Protein AF-A0A3A8YHG9-F1 (afdb_monomer_lite)

Secondary structure (DSSP, 8-state):
-HHHHHHHHHHHHHHHHHHHHHHHHHHHHHHHHHHHHHHHHHHHHHHHHHHHHHHHHHHHHHHHHHHHHHHHHHHHHHHHHHH-HHHHHHHHHHHHHHHHHHHHHHHHHHTTSS-HHHHHHHHHHHHHHHHHHHHH-TT-BHHHHHHHHHHHHHHHHHHHHHHHHHHHHHHHH--GGGT--TTHHHHHTTT-----HHHHHHHHHHHHHHHHHHHHHHHHTT--TT-BGGGG--TTSPTTEEEETTEEEETT-

Structure (mmCIF, N/CA/C/O backbone):
data_AF-A0A3A8YHG9-F1
#
_entry.id   AF-A0A3A8YHG9-F1
#
loop_
_atom_site.group_PDB
_atom_site.id
_atom_site.type_symbol
_atom_site.label_atom_id
_atom_site.label_alt_id
_atom_site.label_comp_id
_atom_site.label_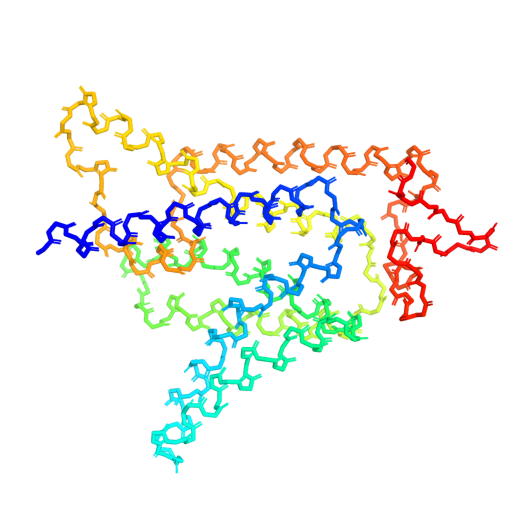asym_id
_atom_site.label_entity_id
_atom_site.label_seq_id
_atom_site.pdbx_PDB_ins_code
_atom_site.Cartn_x
_atom_site.Cartn_y
_atom_site.Cartn_z
_atom_site.occupancy
_atom_site.B_iso_or_equiv
_atom_site.auth_seq_id
_atom_site.auth_comp_id
_atom_site.auth_asym_id
_atom_site.auth_atom_id
_atom_site.pdbx_PDB_model_num
ATOM 1 N N . MET A 1 1 ? 19.401 16.222 -23.111 1.00 52.72 1 MET A N 1
ATOM 2 C CA . MET A 1 1 ? 19.345 15.010 -22.260 1.00 52.72 1 MET A CA 1
ATOM 3 C C . MET A 1 1 ? 19.449 15.346 -20.780 1.00 52.72 1 MET A C 1
ATOM 5 O O . MET A 1 1 ? 18.588 14.891 -20.044 1.00 52.72 1 MET A O 1
ATOM 9 N N . GLU A 1 2 ? 20.410 16.170 -20.348 1.00 62.97 2 GLU A N 1
ATOM 10 C CA . GLU A 1 2 ? 20.547 16.580 -18.933 1.00 62.97 2 GLU A CA 1
ATOM 11 C C . GLU A 1 2 ? 19.278 17.204 -18.339 1.00 62.97 2 GLU A C 1
ATOM 13 O O . GLU A 1 2 ? 18.883 16.853 -17.236 1.00 62.97 2 GLU A O 1
ATOM 18 N N . GLU A 1 3 ? 18.578 18.062 -19.085 1.00 62.47 3 GLU A N 1
ATOM 19 C CA . GLU A 1 3 ? 17.352 18.702 -18.590 1.00 62.47 3 GLU A CA 1
ATOM 20 C C . GLU A 1 3 ? 16.184 17.712 -18.410 1.00 62.47 3 GLU A C 1
ATOM 22 O O . GLU A 1 3 ? 15.383 17.842 -17.488 1.00 62.47 3 GLU A O 1
ATOM 27 N N . ILE A 1 4 ? 16.108 16.681 -19.261 1.00 63.41 4 ILE A N 1
ATOM 28 C CA . ILE A 1 4 ? 15.115 15.601 -19.143 1.00 63.41 4 ILE A CA 1
ATOM 29 C C . ILE A 1 4 ? 15.448 14.731 -17.926 1.00 63.41 4 ILE A C 1
ATOM 31 O O . ILE A 1 4 ? 14.562 14.440 -17.128 1.00 63.41 4 ILE A O 1
ATOM 35 N N . LEU A 1 5 ? 16.725 14.386 -17.739 1.00 57.44 5 LEU A N 1
ATOM 36 C CA . LEU A 1 5 ? 17.221 13.659 -16.566 1.00 57.44 5 LEU A CA 1
ATOM 37 C C . LEU A 1 5 ? 16.965 14.422 -15.260 1.00 57.44 5 LEU A C 1
ATOM 39 O O . LEU A 1 5 ? 16.477 13.835 -14.301 1.00 57.44 5 LEU A O 1
ATOM 43 N N . ALA A 1 6 ? 17.216 15.733 -15.231 1.00 62.00 6 ALA A N 1
ATOM 44 C CA . ALA A 1 6 ? 16.946 16.570 -14.066 1.00 62.00 6 ALA A CA 1
ATOM 45 C C . ALA A 1 6 ? 15.447 16.612 -13.728 1.00 62.00 6 ALA A C 1
ATOM 47 O O . ALA A 1 6 ? 15.069 16.481 -12.565 1.00 62.00 6 ALA A O 1
ATOM 48 N N . ARG A 1 7 ? 14.576 16.736 -14.739 1.00 62.06 7 ARG A N 1
ATOM 49 C CA . ARG A 1 7 ? 13.117 16.705 -14.546 1.00 62.06 7 ARG A CA 1
ATOM 50 C C . ARG A 1 7 ? 12.628 15.342 -14.052 1.00 62.06 7 ARG A C 1
ATOM 52 O O . ARG A 1 7 ? 11.779 15.302 -13.167 1.00 62.06 7 ARG A O 1
ATOM 59 N N . LEU A 1 8 ? 13.178 14.247 -14.577 1.00 60.25 8 LEU A N 1
ATOM 60 C CA . LEU A 1 8 ? 12.877 12.890 -14.111 1.00 60.25 8 LEU A CA 1
ATOM 61 C C . LEU A 1 8 ? 13.329 12.675 -12.661 1.00 60.25 8 LEU A C 1
ATOM 63 O O . LEU A 1 8 ? 12.572 12.124 -11.867 1.00 60.25 8 LEU A O 1
ATOM 67 N N . LEU A 1 9 ? 14.509 13.177 -12.290 1.00 66.19 9 LEU A N 1
ATOM 68 C CA . LEU A 1 9 ? 15.026 13.098 -10.923 1.00 66.19 9 LEU A CA 1
ATOM 69 C C . LEU A 1 9 ? 14.157 13.892 -9.937 1.00 66.19 9 LEU A C 1
ATOM 71 O O . LEU A 1 9 ? 13.802 13.384 -8.877 1.00 66.19 9 LEU A O 1
ATOM 75 N N . VAL A 1 10 ? 13.762 15.118 -10.297 1.00 68.25 10 VAL A N 1
ATOM 76 C CA . VAL A 1 10 ? 12.835 15.923 -9.483 1.00 68.25 10 VAL A CA 1
ATOM 77 C C . VAL A 1 10 ? 11.498 15.202 -9.319 1.00 68.25 10 VAL A C 1
ATOM 79 O O . VAL A 1 10 ? 10.960 15.151 -8.215 1.00 68.25 10 VAL A O 1
ATOM 82 N N . PHE A 1 11 ? 10.974 14.610 -10.392 1.00 68.00 11 PHE A N 1
ATOM 83 C CA . PHE A 1 11 ? 9.726 13.855 -10.346 1.00 68.00 11 PHE A CA 1
ATOM 84 C C . PHE A 1 11 ? 9.819 12.627 -9.429 1.00 68.00 11 PHE A C 1
ATOM 86 O O . PHE A 1 11 ? 8.924 12.420 -8.609 1.00 68.00 11 PHE A O 1
ATOM 93 N N . GLN A 1 12 ? 10.915 11.866 -9.502 1.00 67.31 12 GLN A N 1
ATOM 94 C CA . GLN A 1 12 ? 11.169 10.730 -8.613 1.00 67.31 12 GLN A CA 1
ATOM 95 C C . GLN A 1 12 ? 11.214 11.170 -7.142 1.00 67.31 12 GLN A C 1
ATOM 97 O O . GLN A 1 12 ? 10.464 10.636 -6.330 1.00 67.31 12 GLN A O 1
ATOM 102 N N . ILE A 1 13 ? 11.982 12.217 -6.811 1.00 71.44 13 ILE A N 1
ATOM 103 C CA . ILE A 1 13 ? 12.078 12.749 -5.438 1.00 71.44 13 ILE A CA 1
ATOM 104 C C . ILE A 1 13 ? 10.701 13.159 -4.898 1.00 71.44 13 ILE A C 1
ATOM 106 O O . ILE A 1 13 ? 10.369 12.888 -3.743 1.00 71.44 13 ILE A O 1
ATOM 110 N N . VAL A 1 14 ? 9.878 13.812 -5.724 1.00 71.81 14 VAL A N 1
ATOM 111 C CA . VAL A 1 14 ? 8.520 14.212 -5.331 1.00 71.81 14 VAL A CA 1
ATOM 112 C C . VAL A 1 14 ? 7.643 12.986 -5.066 1.00 71.81 14 VAL A C 1
ATOM 114 O O . VAL A 1 14 ? 6.923 12.961 -4.065 1.00 71.81 14 VAL A O 1
ATOM 117 N N . ILE A 1 15 ? 7.714 11.956 -5.913 1.00 73.06 15 ILE A N 1
ATOM 118 C CA . ILE A 1 15 ? 6.984 10.701 -5.693 1.00 73.06 15 ILE A CA 1
ATOM 119 C C . ILE A 1 15 ? 7.449 10.018 -4.407 1.00 73.06 15 ILE A C 1
ATOM 121 O O . ILE A 1 15 ? 6.602 9.574 -3.627 1.00 73.06 15 ILE A O 1
ATOM 125 N N . ASP A 1 16 ? 8.748 9.964 -4.138 1.00 68.69 16 ASP A N 1
ATOM 126 C CA . ASP A 1 16 ? 9.295 9.341 -2.932 1.00 68.69 16 ASP A CA 1
ATOM 127 C C . ASP A 1 16 ? 8.823 10.067 -1.672 1.00 68.69 16 ASP A C 1
ATOM 129 O O . ASP A 1 16 ? 8.337 9.436 -0.732 1.00 68.69 16 ASP A O 1
ATOM 133 N N . LEU A 1 17 ? 8.843 11.404 -1.679 1.00 73.31 17 LEU A N 1
ATOM 134 C CA . LEU A 1 17 ? 8.318 12.224 -0.585 1.00 73.31 17 LEU A CA 1
ATOM 135 C C . LEU A 1 17 ? 6.828 11.971 -0.335 1.00 73.31 17 LEU A C 1
ATOM 137 O O . LEU A 1 17 ? 6.413 11.816 0.818 1.00 73.31 17 LEU A O 1
ATOM 141 N N . ILE A 1 18 ? 6.017 11.882 -1.394 1.00 75.75 18 ILE A N 1
ATOM 142 C CA . ILE A 1 18 ? 4.592 11.534 -1.282 1.00 75.75 18 ILE A CA 1
ATOM 143 C C . ILE A 1 18 ? 4.442 10.134 -0.677 1.00 75.75 18 ILE A C 1
ATOM 145 O O . ILE A 1 18 ? 3.629 9.933 0.224 1.00 75.75 18 ILE A O 1
ATOM 149 N N . SER A 1 19 ? 5.255 9.177 -1.118 1.00 71.75 19 SER A N 1
ATOM 150 C CA . SER A 1 19 ? 5.233 7.782 -0.660 1.00 71.75 19 SER A CA 1
ATOM 151 C C . SER A 1 19 ? 5.557 7.655 0.818 1.00 71.75 19 SER A C 1
ATOM 153 O O . SER A 1 19 ? 4.821 7.007 1.557 1.00 71.75 19 SER A O 1
ATOM 155 N N . VAL A 1 20 ? 6.622 8.319 1.264 1.00 73.38 20 VAL A N 1
ATOM 156 C CA . VAL A 1 20 ? 7.027 8.340 2.669 1.00 73.38 20 VAL A CA 1
ATOM 157 C C . VAL A 1 20 ? 5.967 9.037 3.519 1.00 73.38 20 VAL A C 1
ATOM 159 O O . VAL A 1 20 ? 5.634 8.553 4.598 1.00 73.38 20 VAL A O 1
ATOM 162 N N . THR A 1 21 ? 5.376 10.128 3.026 1.00 76.88 21 THR A N 1
ATOM 163 C CA . THR A 1 21 ? 4.338 10.880 3.750 1.00 76.88 21 THR A CA 1
ATOM 164 C C . THR A 1 21 ? 3.054 10.063 3.916 1.00 76.88 21 THR A C 1
ATOM 166 O O . THR A 1 21 ? 2.517 9.962 5.022 1.00 76.88 21 THR A O 1
ATOM 169 N N . VAL A 1 22 ? 2.570 9.433 2.841 1.00 77.06 22 VAL A N 1
ATOM 170 C CA . VAL A 1 22 ? 1.396 8.546 2.883 1.00 77.06 22 VAL A CA 1
ATOM 171 C C . VAL A 1 22 ? 1.696 7.318 3.742 1.00 77.06 22 VAL A C 1
ATOM 173 O O . VAL A 1 22 ? 0.887 6.952 4.598 1.00 77.06 22 VAL A O 1
ATOM 176 N N . GLY A 1 23 ? 2.886 6.736 3.595 1.00 76.06 23 GLY A N 1
ATOM 177 C CA . GLY A 1 23 ? 3.324 5.597 4.386 1.00 76.06 23 GLY A CA 1
ATOM 178 C C . GLY A 1 23 ? 3.390 5.907 5.881 1.00 76.06 23 GLY A C 1
ATOM 179 O O . GLY A 1 23 ? 2.879 5.142 6.696 1.00 76.06 23 GLY A O 1
ATOM 180 N N . ALA A 1 24 ? 3.914 7.075 6.257 1.00 75.69 24 ALA A N 1
ATOM 181 C CA . ALA A 1 24 ? 3.972 7.527 7.644 1.00 75.69 24 ALA A CA 1
ATOM 182 C C . ALA A 1 24 ? 2.568 7.784 8.205 1.00 75.69 24 ALA A C 1
ATOM 184 O O . ALA A 1 24 ? 2.262 7.387 9.333 1.00 75.69 24 ALA A O 1
ATOM 185 N N . GLY A 1 25 ? 1.684 8.381 7.403 1.00 74.19 25 GLY A N 1
ATOM 186 C CA . GLY A 1 25 ? 0.278 8.541 7.756 1.00 74.19 25 GLY A CA 1
ATOM 187 C C . GLY A 1 25 ? -0.397 7.200 8.057 1.00 74.19 25 GLY A C 1
ATOM 188 O O . GLY A 1 25 ? -1.112 7.082 9.053 1.00 74.19 25 GLY A O 1
ATOM 189 N N . LEU A 1 26 ? -0.136 6.174 7.245 1.00 77.81 26 LEU A N 1
ATOM 190 C CA . LEU A 1 26 ? -0.699 4.833 7.414 1.00 77.81 26 LEU A CA 1
ATOM 191 C C . LEU A 1 26 ? -0.073 4.075 8.600 1.00 77.81 26 LEU A C 1
ATOM 193 O O . LEU A 1 26 ? -0.795 3.416 9.349 1.00 77.81 26 LEU A O 1
ATOM 197 N N . CYS A 1 27 ? 1.231 4.235 8.840 1.00 76.56 27 CYS A N 1
ATOM 198 C CA . CYS A 1 27 ? 1.951 3.630 9.966 1.00 76.56 27 CYS A CA 1
ATOM 199 C C . CYS A 1 27 ? 1.605 4.238 11.323 1.00 76.56 27 CYS A C 1
ATOM 201 O O . CYS A 1 27 ? 1.567 3.523 12.322 1.00 76.56 27 CYS A O 1
ATOM 203 N N . PHE A 1 28 ? 1.312 5.539 11.400 1.00 74.75 28 PHE A N 1
ATOM 204 C CA . PHE A 1 28 ? 1.180 6.234 12.689 1.00 74.75 28 PHE A CA 1
ATOM 205 C C . PHE A 1 28 ? -0.173 6.909 12.927 1.00 74.75 28 PHE A C 1
ATOM 207 O O . PHE A 1 28 ? -0.476 7.264 14.065 1.00 74.75 28 PHE A O 1
ATOM 214 N N . GLY A 1 29 ? -0.996 7.074 11.893 1.00 65.94 29 GLY A N 1
ATOM 215 C CA . GLY A 1 29 ? -2.258 7.807 11.958 1.00 65.94 29 GLY A CA 1
ATOM 216 C C . GLY A 1 29 ? -3.405 7.135 11.211 1.00 65.94 29 GLY A C 1
ATOM 217 O O . GLY A 1 29 ? -4.328 7.841 10.802 1.00 65.94 29 GLY A O 1
ATOM 218 N N . ALA A 1 30 ? -3.375 5.804 11.045 1.00 68.88 30 ALA A N 1
ATOM 219 C CA . ALA A 1 30 ? -4.324 5.076 10.200 1.00 68.88 30 ALA A CA 1
ATOM 220 C C . ALA A 1 30 ? -5.781 5.434 10.496 1.00 68.88 30 ALA A C 1
ATOM 222 O O . ALA A 1 30 ? -6.536 5.701 9.575 1.00 68.88 30 ALA A O 1
ATOM 223 N N . LEU A 1 31 ? -6.187 5.494 11.767 1.00 66.88 31 LEU A N 1
ATOM 224 C CA . LEU A 1 31 ? -7.574 5.803 12.132 1.00 66.88 31 LEU A CA 1
ATOM 225 C C . LEU A 1 31 ? -7.939 7.278 11.941 1.00 66.88 31 LEU A C 1
ATOM 227 O O . LEU A 1 31 ? -9.064 7.566 11.530 1.00 66.88 31 LEU A O 1
ATOM 231 N N . LYS A 1 32 ? -6.992 8.190 12.186 1.00 64.50 32 LYS A N 1
ATOM 232 C CA . LYS A 1 32 ? -7.177 9.643 12.049 1.00 64.50 32 LYS A CA 1
ATOM 233 C C . LYS A 1 32 ? -7.347 10.046 10.587 1.00 64.50 32 LYS A C 1
ATOM 235 O O . LYS A 1 32 ? -8.259 10.790 10.244 1.00 64.50 32 LYS A O 1
ATOM 240 N N . TRP A 1 33 ? -6.508 9.491 9.719 1.00 61.94 33 TRP A N 1
ATOM 241 C CA . TRP A 1 33 ? -6.411 9.880 8.315 1.00 61.94 33 TRP A CA 1
ATOM 242 C C . TRP A 1 33 ? -6.943 8.810 7.353 1.00 61.94 33 TRP A C 1
ATOM 244 O O . TRP A 1 33 ? -6.716 8.924 6.152 1.00 61.94 33 TRP A O 1
ATOM 254 N N . ARG A 1 34 ? -7.675 7.794 7.847 1.00 68.75 34 ARG A N 1
ATOM 255 C CA . ARG A 1 34 ? -8.134 6.624 7.063 1.00 68.75 34 ARG A CA 1
ATOM 256 C C . ARG A 1 34 ? -8.720 6.987 5.706 1.00 68.75 34 ARG A C 1
ATOM 258 O O . ARG A 1 34 ? -8.308 6.416 4.708 1.00 68.75 34 ARG A O 1
ATOM 265 N N . ARG A 1 35 ? -9.645 7.953 5.659 1.00 65.62 35 ARG A N 1
ATOM 266 C CA . ARG A 1 35 ? -10.314 8.355 4.413 1.00 65.62 35 ARG A CA 1
ATOM 267 C C . ARG A 1 35 ? -9.328 8.987 3.445 1.00 65.62 35 ARG A C 1
ATOM 269 O O . ARG A 1 35 ? -9.247 8.545 2.310 1.00 65.62 35 ARG A O 1
ATOM 276 N N . GLY A 1 36 ? -8.553 9.970 3.903 1.00 63.59 36 GLY A N 1
ATOM 277 C CA . GLY A 1 36 ? -7.564 10.653 3.068 1.00 63.59 36 GLY A CA 1
ATOM 278 C C . GLY A 1 36 ? -6.478 9.705 2.561 1.00 63.59 36 GLY A C 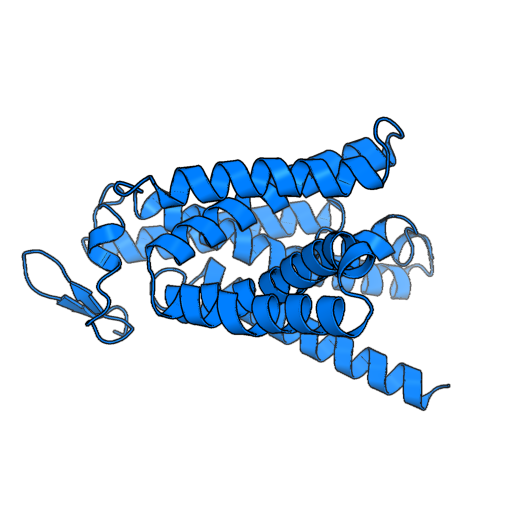1
ATOM 279 O O . GLY A 1 36 ? -6.212 9.668 1.370 1.00 63.59 36 GLY A O 1
ATOM 280 N N . LEU A 1 37 ? -5.912 8.873 3.436 1.00 67.81 37 LEU A N 1
ATOM 281 C CA . LEU A 1 37 ? -4.824 7.961 3.081 1.00 67.81 37 LEU A CA 1
ATOM 282 C C . LEU A 1 37 ? -5.272 6.821 2.168 1.00 67.81 37 LEU A C 1
ATOM 284 O O . LEU A 1 37 ? -4.554 6.506 1.219 1.00 67.81 37 LEU A O 1
ATOM 288 N N . LEU A 1 38 ? -6.445 6.226 2.422 1.00 68.12 38 LEU A N 1
ATOM 289 C CA . LEU A 1 38 ? -7.014 5.201 1.542 1.00 68.12 38 LEU A CA 1
ATOM 290 C C . LEU A 1 38 ? -7.413 5.790 0.190 1.00 68.12 38 LEU A C 1
ATOM 292 O O . LEU A 1 38 ? -7.174 5.155 -0.826 1.00 68.12 38 LEU A O 1
ATOM 296 N N . THR A 1 39 ? -7.917 7.026 0.159 1.00 69.44 39 THR A N 1
ATOM 297 C CA . THR A 1 39 ? -8.203 7.738 -1.097 1.00 69.44 39 THR A CA 1
ATOM 298 C C . THR A 1 39 ? -6.916 7.983 -1.889 1.00 69.44 39 THR A C 1
ATOM 300 O O . THR A 1 39 ? -6.851 7.654 -3.069 1.00 69.44 39 THR A O 1
ATOM 303 N N . THR A 1 40 ? -5.853 8.483 -1.248 1.00 68.31 40 THR A N 1
ATOM 304 C CA . THR A 1 40 ? -4.567 8.736 -1.918 1.00 68.31 40 THR A CA 1
ATOM 305 C C . THR A 1 40 ? -3.916 7.450 -2.425 1.00 68.31 40 THR A C 1
ATOM 307 O O . THR A 1 40 ? -3.355 7.431 -3.518 1.00 68.31 40 THR A O 1
ATOM 310 N N . THR A 1 41 ? -4.019 6.348 -1.677 1.00 68.81 41 THR A N 1
ATOM 311 C CA . THR A 1 41 ? -3.548 5.038 -2.159 1.00 68.81 41 THR A CA 1
ATOM 312 C C . THR A 1 41 ? -4.439 4.460 -3.255 1.00 68.81 41 THR A C 1
ATOM 314 O O . THR A 1 41 ? -3.922 3.848 -4.188 1.00 68.81 41 THR A O 1
ATOM 317 N N . ALA A 1 42 ? -5.748 4.705 -3.206 1.00 71.31 42 ALA A N 1
ATOM 318 C CA . ALA A 1 42 ? -6.689 4.296 -4.241 1.00 71.31 42 ALA A CA 1
ATOM 319 C C . ALA A 1 42 ? -6.479 5.028 -5.573 1.00 71.31 42 ALA A C 1
ATOM 321 O O . ALA A 1 42 ? -6.841 4.470 -6.596 1.00 71.31 42 ALA A O 1
ATOM 322 N N . ILE A 1 43 ? -5.863 6.216 -5.608 1.00 73.12 43 ILE A N 1
ATOM 323 C CA . ILE A 1 43 ? -5.518 6.898 -6.873 1.00 73.12 43 ILE A CA 1
ATOM 324 C C . ILE A 1 43 ? -4.553 6.041 -7.703 1.00 73.12 43 ILE A C 1
ATOM 326 O O . ILE A 1 43 ? -4.828 5.751 -8.866 1.00 73.12 43 ILE A O 1
ATOM 330 N N . ALA A 1 44 ? -3.445 5.596 -7.099 1.00 68.25 44 ALA A N 1
ATOM 331 C CA . ALA A 1 44 ? -2.432 4.798 -7.795 1.00 68.25 44 ALA A CA 1
ATOM 332 C C . ALA A 1 44 ? -3.005 3.457 -8.286 1.00 68.25 44 ALA A C 1
ATOM 334 O O . ALA A 1 44 ? -2.761 3.040 -9.416 1.00 68.25 44 ALA A O 1
ATOM 335 N N . TRP A 1 45 ? -3.826 2.811 -7.457 1.00 71.06 45 TRP A N 1
ATOM 336 C CA . TRP A 1 45 ? -4.443 1.531 -7.803 1.00 71.06 45 TRP A CA 1
ATOM 337 C C . TRP A 1 45 ? -5.656 1.659 -8.719 1.00 71.06 45 TRP A C 1
ATOM 339 O O . TRP A 1 45 ? -5.893 0.772 -9.528 1.00 71.06 45 TRP A O 1
ATOM 349 N N . GLY A 1 46 ? -6.391 2.764 -8.649 1.00 74.06 46 GLY A N 1
ATOM 350 C CA . GLY A 1 46 ? -7.465 3.098 -9.576 1.00 74.06 46 GLY A CA 1
ATOM 351 C C . GLY A 1 46 ? -6.929 3.332 -10.981 1.00 74.06 46 GLY A C 1
ATOM 352 O O . GLY A 1 46 ? -7.483 2.795 -11.935 1.00 74.06 46 GLY A O 1
ATOM 353 N N . LEU A 1 47 ? -5.803 4.041 -11.108 1.00 73.69 47 LEU A N 1
ATOM 354 C CA . LEU A 1 47 ? -5.097 4.185 -12.382 1.00 73.69 47 LEU A CA 1
ATOM 355 C C . LEU A 1 47 ? -4.647 2.824 -12.923 1.00 73.69 47 LEU A C 1
ATOM 357 O O . LEU A 1 47 ? -4.852 2.533 -14.097 1.00 73.69 47 LEU A O 1
ATOM 361 N N . PHE A 1 48 ? -4.092 1.969 -12.063 1.00 70.50 48 PHE A N 1
ATOM 362 C CA . PHE A 1 48 ? -3.625 0.645 -12.464 1.00 70.50 48 PHE A CA 1
ATOM 363 C C . PHE A 1 48 ? -4.757 -0.300 -12.890 1.00 70.50 48 PHE A C 1
ATOM 365 O O . PHE A 1 48 ? -4.693 -0.903 -13.957 1.00 70.50 48 PHE A O 1
ATOM 372 N N . LEU A 1 49 ? -5.828 -0.396 -12.100 1.00 73.44 49 LEU A N 1
ATOM 373 C CA . LEU A 1 49 ? -7.012 -1.183 -12.453 1.00 73.44 49 LEU A CA 1
ATOM 374 C C . LEU A 1 49 ? -7.680 -0.641 -13.721 1.00 73.44 49 LEU A C 1
ATOM 376 O O . LEU A 1 49 ? -8.120 -1.421 -14.561 1.00 73.44 49 LEU A O 1
ATOM 380 N N . GLY A 1 50 ? -7.709 0.684 -13.883 1.00 78.25 50 GLY A N 1
ATOM 381 C CA . GLY A 1 50 ? -8.167 1.338 -15.103 1.00 78.25 50 GLY A CA 1
ATOM 382 C C . GLY A 1 50 ? -7.312 0.974 -16.319 1.00 78.25 50 GLY A C 1
ATOM 383 O O . GLY A 1 50 ? -7.866 0.726 -17.384 1.00 78.25 50 GLY A O 1
ATOM 384 N N . PHE A 1 51 ? -5.989 0.868 -16.156 1.00 72.94 51 PHE A N 1
ATOM 385 C CA . PHE A 1 51 ? -5.066 0.425 -17.204 1.00 72.94 51 PHE A CA 1
ATOM 386 C C . PHE A 1 51 ? -5.265 -1.050 -17.575 1.00 72.94 51 PHE A C 1
ATOM 388 O O . PHE A 1 51 ? -5.345 -1.376 -18.754 1.00 72.94 51 PHE A O 1
ATOM 395 N N . ILE A 1 52 ? -5.432 -1.938 -16.593 1.00 73.38 52 ILE A N 1
ATOM 396 C CA . ILE A 1 52 ? -5.737 -3.354 -16.852 1.00 73.38 52 ILE A CA 1
ATOM 397 C C . ILE A 1 52 ? -7.074 -3.487 -17.584 1.00 73.38 52 ILE A C 1
ATOM 399 O O . ILE A 1 52 ? -7.163 -4.172 -18.598 1.00 73.38 52 ILE A O 1
ATOM 403 N N . ALA A 1 53 ? -8.113 -2.798 -17.108 1.00 75.31 53 ALA A N 1
ATOM 404 C CA . ALA A 1 53 ? -9.407 -2.780 -17.781 1.00 75.31 53 ALA A CA 1
ATOM 405 C C . ALA A 1 53 ? -9.278 -2.244 -19.215 1.00 75.31 53 ALA A C 1
ATOM 407 O O . ALA A 1 53 ? -9.865 -2.809 -20.132 1.00 75.31 53 ALA A O 1
ATOM 408 N N . ALA A 1 54 ? -8.465 -1.207 -19.422 1.00 78.25 54 ALA A N 1
ATOM 409 C CA . ALA A 1 54 ? -8.177 -0.654 -20.737 1.00 78.25 54 ALA A CA 1
ATOM 410 C C . ALA A 1 54 ? -7.453 -1.640 -21.666 1.00 78.25 54 ALA A C 1
ATOM 412 O O . ALA A 1 54 ? -7.720 -1.613 -22.861 1.00 78.25 54 ALA A O 1
ATOM 413 N N . MET A 1 55 ? -6.601 -2.534 -21.152 1.00 70.88 55 MET A N 1
ATOM 414 C CA . MET A 1 55 ? -5.977 -3.586 -21.965 1.00 70.88 55 MET A CA 1
ATOM 415 C C . MET A 1 55 ? -7.010 -4.582 -22.507 1.00 70.88 55 MET A C 1
ATOM 417 O O . MET A 1 55 ? -6.953 -4.932 -23.679 1.00 70.88 55 MET A O 1
ATOM 421 N N . PHE A 1 56 ? -7.984 -4.994 -21.692 1.00 71.56 56 PHE A N 1
ATOM 422 C CA . PHE A 1 56 ? -9.029 -5.932 -22.125 1.00 71.56 56 PHE A CA 1
ATOM 423 C C . PHE A 1 56 ? -10.115 -5.271 -22.981 1.00 71.56 56 PHE A C 1
ATOM 425 O O . PHE A 1 56 ? -10.647 -5.867 -23.912 1.00 71.56 56 PHE A O 1
ATOM 432 N N . VAL A 1 57 ? -10.480 -4.033 -22.649 1.00 69.06 57 VAL A N 1
ATOM 433 C CA . VAL A 1 57 ? -11.576 -3.307 -23.301 1.00 69.06 57 VAL A CA 1
ATOM 434 C C . VAL A 1 57 ? -11.091 -2.538 -24.530 1.00 69.06 57 VAL A C 1
ATOM 436 O O . VAL A 1 57 ? -11.872 -2.314 -25.452 1.00 69.06 57 VAL A O 1
ATOM 439 N N . GLY A 1 58 ? -9.811 -2.166 -24.588 1.00 60.16 58 GLY A N 1
ATOM 440 C CA . GLY A 1 58 ? -9.197 -1.468 -25.719 1.00 60.16 58 GLY A CA 1
ATOM 441 C C . GLY A 1 58 ? -9.242 -2.275 -27.014 1.00 60.16 58 GLY A C 1
ATOM 442 O O . GLY A 1 58 ? -9.4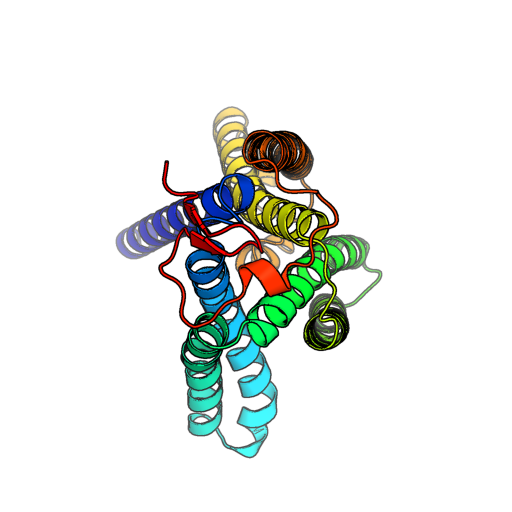31 -1.693 -28.079 1.00 60.16 58 GLY A O 1
ATOM 443 N N . GLU A 1 59 ? -9.193 -3.607 -26.922 1.00 64.19 59 GLU A N 1
ATOM 444 C CA . GLU A 1 59 ? -9.398 -4.495 -28.074 1.00 64.19 59 GLU A CA 1
ATOM 445 C C . GLU A 1 59 ? -10.830 -4.419 -28.637 1.00 64.19 59 GLU A C 1
ATOM 447 O O . GLU A 1 59 ? -11.029 -4.633 -29.830 1.00 64.19 59 GLU A O 1
ATOM 452 N N . MET A 1 60 ? -11.828 -4.073 -27.812 1.00 65.50 60 MET A N 1
ATOM 453 C CA . MET A 1 60 ? -13.243 -4.023 -28.216 1.00 65.50 60 MET A CA 1
ATOM 454 C C . MET A 1 60 ? -13.784 -2.609 -28.476 1.00 65.50 60 MET A C 1
ATOM 456 O O . MET A 1 60 ? -14.657 -2.439 -29.324 1.00 65.50 60 MET A O 1
ATOM 460 N N . LEU A 1 61 ? -13.301 -1.592 -27.755 1.00 68.81 61 LEU A N 1
ATOM 461 C CA . LEU A 1 61 ? -13.780 -0.201 -27.823 1.00 68.81 61 LEU A CA 1
ATOM 462 C C . LEU A 1 61 ? -12.764 0.773 -28.451 1.00 68.81 61 LEU A C 1
ATOM 464 O O . LEU A 1 61 ? -13.063 1.962 -28.586 1.00 68.81 61 LEU A O 1
ATOM 468 N N . GLY A 1 62 ? -11.575 0.297 -28.830 1.00 76.56 62 GLY A N 1
ATOM 469 C CA . GLY A 1 62 ? -10.499 1.115 -29.393 1.00 76.56 62 GLY A CA 1
ATOM 470 C C . GLY A 1 62 ? -9.828 2.053 -28.378 1.00 76.56 62 GLY A C 1
ATOM 471 O O . GLY A 1 62 ? -10.125 2.039 -27.180 1.00 76.56 62 GLY A O 1
ATOM 472 N N . GLU A 1 63 ? -8.921 2.907 -28.867 1.00 77.94 63 GLU A N 1
ATOM 473 C CA . GLU A 1 63 ? -8.102 3.815 -28.040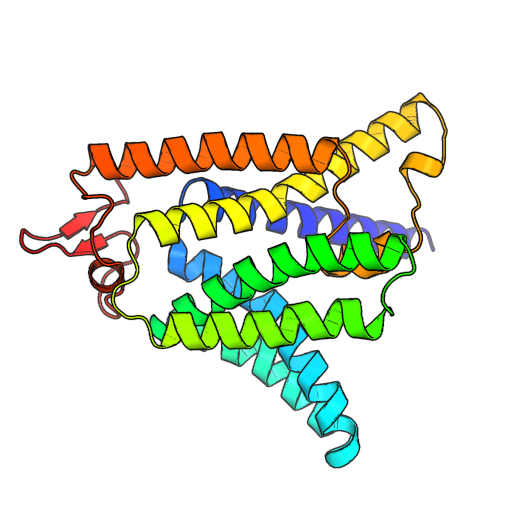 1.00 77.94 63 GLU A CA 1
ATOM 474 C C . GLU A 1 63 ? -8.939 4.741 -27.142 1.00 77.94 63 GLU A C 1
ATOM 476 O O . GLU A 1 63 ? -8.596 4.973 -25.982 1.00 77.94 63 GLU A O 1
ATOM 481 N N . ALA A 1 64 ? -10.075 5.235 -27.642 1.00 80.50 64 ALA A N 1
ATOM 482 C CA . ALA A 1 64 ? -10.964 6.096 -26.866 1.00 80.50 64 ALA A CA 1
ATOM 483 C C . ALA A 1 64 ? -11.582 5.358 -25.663 1.00 80.50 64 ALA A C 1
ATOM 485 O O . ALA A 1 64 ? -11.658 5.920 -24.570 1.00 80.50 64 ALA A O 1
ATOM 486 N N . GLY A 1 65 ? -11.979 4.091 -25.834 1.00 79.00 65 GLY A N 1
ATOM 487 C CA . GLY A 1 65 ? -12.499 3.262 -24.744 1.00 79.00 65 GLY A CA 1
ATOM 488 C C . GLY A 1 65 ? -11.441 2.957 -23.684 1.00 79.00 65 GLY A C 1
ATOM 489 O O . GLY A 1 65 ? -11.719 3.054 -22.488 1.00 79.00 65 GLY A O 1
ATOM 490 N N . ALA A 1 66 ? -10.207 2.685 -24.115 1.00 77.94 66 ALA A N 1
ATOM 491 C CA . ALA A 1 66 ? -9.068 2.481 -23.223 1.00 77.94 66 ALA A CA 1
ATOM 492 C C . ALA A 1 66 ? -8.799 3.715 -22.335 1.00 77.94 66 ALA A C 1
ATOM 494 O O . ALA A 1 66 ? -8.668 3.589 -21.116 1.00 77.94 66 ALA A O 1
ATOM 495 N N . ILE A 1 67 ? -8.800 4.921 -22.916 1.00 81.31 67 ILE A N 1
ATOM 496 C CA . ILE A 1 67 ? -8.612 6.176 -22.167 1.00 81.31 67 ILE A CA 1
ATOM 497 C C . ILE A 1 67 ? -9.731 6.376 -21.136 1.00 81.31 67 ILE A C 1
ATOM 499 O O . ILE A 1 67 ? -9.463 6.741 -19.989 1.00 81.31 67 ILE A O 1
ATOM 503 N N . VAL A 1 68 ? -10.984 6.101 -21.510 1.00 83.69 68 VAL A N 1
ATOM 504 C CA . VAL A 1 68 ? -12.127 6.220 -20.593 1.00 83.69 68 VAL A CA 1
ATOM 505 C C . VAL A 1 68 ? -11.995 5.255 -19.412 1.00 83.69 68 VAL A C 1
ATOM 507 O O . VAL A 1 68 ? -12.214 5.674 -18.277 1.00 83.69 68 VAL A O 1
ATOM 510 N N . CYS A 1 69 ? -11.578 4.005 -19.629 1.00 81.00 69 CYS A N 1
ATOM 511 C CA . CYS A 1 69 ? -11.348 3.041 -18.546 1.00 81.00 69 CYS A CA 1
ATOM 512 C C . CYS A 1 69 ? -10.296 3.528 -17.537 1.00 81.00 69 CYS A C 1
ATOM 514 O O . CYS A 1 69 ? -10.525 3.452 -16.326 1.00 81.00 69 CYS A O 1
ATOM 516 N N . VAL A 1 70 ? -9.183 4.090 -18.019 1.00 81.44 70 VAL A N 1
ATOM 517 C CA . VAL A 1 70 ? -8.140 4.667 -17.155 1.00 81.44 70 VAL A CA 1
ATOM 518 C C . VAL A 1 70 ? -8.683 5.847 -16.349 1.00 81.44 70 VAL A C 1
ATOM 520 O O . VAL A 1 70 ? -8.471 5.911 -15.138 1.00 81.44 70 VAL A O 1
ATOM 523 N N . LEU A 1 71 ? -9.427 6.758 -16.984 1.00 83.06 71 LEU A N 1
ATOM 524 C CA . LEU A 1 71 ? -10.010 7.926 -16.313 1.00 83.06 71 LEU A CA 1
ATOM 525 C C . LEU A 1 71 ? -11.064 7.538 -15.269 1.00 83.06 71 LEU A C 1
ATOM 527 O O . LEU A 1 71 ? -11.086 8.102 -14.175 1.00 83.06 71 LEU A O 1
ATOM 531 N N . VAL A 1 72 ? -11.913 6.555 -15.576 1.00 84.06 72 VAL A N 1
ATOM 532 C CA . VAL A 1 72 ? -12.917 6.033 -14.640 1.00 84.06 72 VAL A CA 1
ATOM 533 C C . VAL A 1 72 ? -12.244 5.385 -13.434 1.00 84.06 72 VAL A C 1
ATOM 535 O O . VAL A 1 72 ? -12.666 5.634 -12.308 1.00 84.06 72 VAL A O 1
ATOM 538 N N . GLY A 1 73 ? -11.178 4.608 -13.635 1.00 80.38 73 GLY A N 1
ATOM 539 C CA . GLY A 1 73 ? -10.403 4.044 -12.531 1.00 80.38 73 GLY A CA 1
ATOM 540 C C . GLY A 1 73 ? -9.734 5.124 -11.676 1.00 80.38 73 GLY A C 1
ATOM 541 O O . GLY A 1 73 ? -9.866 5.117 -10.451 1.00 80.38 73 GLY A O 1
ATOM 542 N N . LEU A 1 74 ? -9.081 6.094 -12.322 1.00 80.19 74 LEU A N 1
ATOM 543 C CA . LEU A 1 74 ? -8.360 7.189 -11.672 1.00 80.19 74 LEU A CA 1
ATOM 544 C C . LEU A 1 74 ? -9.271 8.103 -10.841 1.00 80.19 74 LEU A C 1
ATOM 546 O O . LEU A 1 74 ? -8.863 8.554 -9.777 1.00 80.19 74 LEU A O 1
ATOM 550 N N . ILE A 1 75 ? -10.480 8.400 -11.321 1.00 82.31 75 ILE A N 1
ATOM 551 C CA . ILE A 1 75 ? -11.396 9.360 -10.681 1.00 82.31 75 ILE A CA 1
ATOM 552 C C . ILE A 1 75 ? -12.441 8.641 -9.823 1.00 82.31 75 ILE A C 1
ATOM 554 O O . ILE A 1 75 ? -12.729 9.054 -8.699 1.00 82.31 75 ILE A O 1
ATOM 558 N N . GLY A 1 76 ? -13.008 7.552 -10.336 1.00 79.56 76 GLY A N 1
ATOM 559 C CA . GLY A 1 76 ? -14.107 6.834 -9.703 1.00 79.56 76 GLY A CA 1
ATOM 560 C C . GLY A 1 76 ? -13.689 6.134 -8.416 1.00 79.56 76 GLY A C 1
ATOM 561 O O . GLY A 1 76 ? -14.370 6.280 -7.402 1.00 79.56 76 GLY A O 1
ATOM 562 N N . LEU A 1 77 ? -12.557 5.418 -8.418 1.00 77.12 77 LEU A N 1
ATOM 563 C CA . LEU A 1 77 ? -12.119 4.655 -7.245 1.00 77.12 77 LEU A CA 1
ATOM 564 C C . LEU A 1 77 ? -11.841 5.563 -6.026 1.00 77.12 77 LEU A C 1
ATOM 566 O O . LEU A 1 77 ? -12.377 5.267 -4.954 1.00 77.12 77 LEU A O 1
ATOM 570 N N . PRO A 1 78 ? -11.118 6.698 -6.158 1.00 77.75 78 PRO A N 1
ATOM 571 C CA . PRO A 1 78 ? -10.905 7.629 -5.046 1.00 77.75 78 PRO A CA 1
ATOM 572 C C . PRO A 1 78 ? -12.200 8.243 -4.497 1.00 77.75 78 PRO A C 1
ATOM 574 O O . PRO A 1 78 ? -12.399 8.314 -3.280 1.00 77.75 78 PRO A O 1
ATOM 577 N N . ILE A 1 79 ? -13.121 8.649 -5.375 1.00 79.06 79 ILE A N 1
ATOM 578 C CA . ILE A 1 79 ? -14.421 9.196 -4.956 1.00 79.06 79 ILE A CA 1
ATOM 579 C C . ILE A 1 79 ? -15.207 8.139 -4.173 1.00 79.06 79 ILE A C 1
ATOM 581 O O . ILE A 1 79 ? -15.737 8.415 -3.094 1.00 79.06 79 ILE A O 1
ATOM 585 N N . LEU A 1 80 ? -15.234 6.903 -4.673 1.00 76.06 80 LEU A N 1
ATOM 586 C CA . LEU A 1 80 ? -15.933 5.798 -4.029 1.00 76.06 80 LEU A CA 1
ATOM 587 C C . LEU A 1 80 ? -15.324 5.433 -2.671 1.00 76.06 80 LEU A C 1
ATOM 589 O O . LEU A 1 80 ? -16.082 5.174 -1.736 1.00 76.06 80 LEU A O 1
ATOM 593 N N . THR A 1 81 ? -13.996 5.480 -2.515 1.00 73.81 81 THR A N 1
ATOM 594 C CA . THR A 1 81 ? -13.348 5.306 -1.200 1.00 73.81 81 THR A CA 1
ATOM 595 C C . THR A 1 81 ? -13.718 6.408 -0.212 1.00 73.81 81 THR A C 1
ATOM 597 O O . THR A 1 81 ? -13.893 6.159 0.982 1.00 73.81 81 THR A O 1
ATOM 600 N N . TYR A 1 82 ? -13.911 7.637 -0.689 1.00 70.69 82 TYR A N 1
ATOM 601 C CA . TYR A 1 82 ? -14.296 8.736 0.189 1.00 70.69 82 TYR A CA 1
ATOM 602 C C . TYR A 1 82 ? -15.737 8.594 0.703 1.00 70.69 82 TYR A C 1
ATOM 604 O O . TYR A 1 82 ? -16.012 8.870 1.873 1.00 70.69 82 TYR A O 1
ATOM 612 N N . ILE A 1 83 ? -16.647 8.136 -0.162 1.00 71.88 83 ILE A N 1
ATOM 613 C CA . ILE A 1 83 ? -18.090 8.073 0.114 1.00 71.88 83 ILE A CA 1
ATOM 614 C C . ILE A 1 83 ? -18.483 6.772 0.819 1.00 71.88 83 ILE A C 1
ATOM 616 O O . ILE A 1 83 ? -19.289 6.791 1.750 1.00 71.88 83 ILE A O 1
ATOM 620 N N . SER A 1 84 ? -17.937 5.636 0.381 1.00 73.69 84 SER A N 1
ATOM 621 C CA . SER A 1 84 ? -18.396 4.309 0.787 1.00 73.69 84 SER A CA 1
ATOM 622 C C . SER A 1 84 ? -17.369 3.600 1.674 1.00 73.69 84 SER A C 1
ATOM 624 O O . SER A 1 84 ? -16.307 3.182 1.200 1.00 73.69 84 SER A O 1
ATOM 626 N N . PRO A 1 85 ? -17.681 3.371 2.962 1.00 71.56 85 PRO A N 1
ATOM 627 C CA . PRO A 1 85 ? -16.819 2.593 3.850 1.00 71.56 85 PRO A CA 1
ATOM 628 C C . PRO A 1 85 ? -16.583 1.158 3.369 1.00 71.56 85 PRO A C 1
ATOM 630 O O . PRO A 1 85 ? -15.517 0.584 3.572 1.00 71.56 85 PRO A O 1
ATOM 633 N N . THR A 1 86 ? -17.558 0.604 2.659 1.00 73.56 86 THR A N 1
ATOM 634 C CA . THR A 1 86 ? -17.487 -0.712 2.031 1.00 73.56 86 THR A CA 1
ATOM 635 C C . THR A 1 86 ? -16.358 -0.782 0.993 1.00 73.56 86 THR A C 1
ATOM 637 O O . THR A 1 86 ? -15.598 -1.749 0.967 1.00 73.56 86 THR A O 1
ATOM 640 N N . VAL A 1 87 ? -16.168 0.284 0.208 1.00 75.88 87 VAL A N 1
ATOM 641 C CA . VAL A 1 87 ? -15.075 0.388 -0.776 1.00 75.88 87 VAL A CA 1
ATOM 642 C C . VAL A 1 87 ? -13.723 0.572 -0.081 1.00 75.88 87 VAL A C 1
ATOM 644 O O . VAL A 1 87 ? -12.721 0.035 -0.541 1.00 75.88 87 VAL A O 1
ATOM 647 N N . ASN A 1 88 ? -13.679 1.227 1.082 1.00 74.94 88 ASN A N 1
ATOM 648 C CA . ASN A 1 88 ? -12.451 1.311 1.884 1.00 74.94 88 ASN A CA 1
ATOM 649 C C . ASN A 1 88 ? -11.960 -0.060 2.358 1.00 74.94 88 ASN A C 1
ATOM 651 O O . ASN A 1 88 ? -10.758 -0.325 2.329 1.00 74.94 88 ASN A O 1
ATOM 655 N N . ARG A 1 89 ? -12.878 -0.944 2.768 1.00 75.94 89 ARG A N 1
ATOM 656 C CA . ARG A 1 89 ? -12.535 -2.324 3.149 1.00 75.94 89 ARG A CA 1
ATOM 657 C C . ARG A 1 89 ? -12.060 -3.138 1.953 1.00 75.94 89 ARG A C 1
ATOM 659 O O . ARG A 1 89 ? -11.083 -3.871 2.091 1.00 75.94 89 ARG A O 1
ATOM 666 N N . PHE A 1 90 ? -12.704 -2.958 0.796 1.00 82.06 90 PHE A N 1
ATOM 667 C CA . PHE A 1 90 ? -12.246 -3.548 -0.460 1.00 82.06 90 PHE A CA 1
ATOM 668 C C . PHE A 1 90 ? -10.808 -3.132 -0.763 1.00 82.06 90 PHE A C 1
ATOM 670 O O . PHE A 1 90 ? -9.950 -3.998 -0.899 1.00 82.06 90 PHE A O 1
ATOM 677 N N . VAL A 1 91 ? -10.530 -1.823 -0.799 1.00 77.94 91 VAL A N 1
ATOM 678 C CA . VAL A 1 91 ? -9.198 -1.297 -1.118 1.00 77.94 91 VAL A CA 1
ATOM 679 C C . VAL A 1 91 ? -8.174 -1.800 -0.113 1.00 77.94 91 VAL A C 1
ATOM 681 O O . VAL A 1 91 ? -7.152 -2.329 -0.521 1.00 77.94 91 VAL A O 1
ATOM 684 N N . LEU A 1 92 ? -8.445 -1.736 1.192 1.00 78.25 92 LEU A N 1
ATOM 685 C CA . LEU A 1 92 ? -7.503 -2.254 2.185 1.00 78.25 92 LEU A CA 1
ATOM 686 C C . LEU A 1 92 ? -7.197 -3.745 1.967 1.00 78.25 92 LEU A C 1
ATOM 688 O O . LEU A 1 92 ? -6.029 -4.131 1.955 1.00 78.25 92 LEU A O 1
ATOM 692 N N . GLY A 1 93 ? -8.230 -4.570 1.777 1.00 80.69 93 GLY A N 1
ATOM 693 C CA . GLY A 1 93 ? -8.074 -6.003 1.532 1.00 80.69 93 GLY A CA 1
ATOM 694 C C . GLY A 1 93 ? -7.277 -6.290 0.278 1.00 80.69 93 GLY A C 1
ATOM 695 O O . GLY A 1 93 ? -6.293 -7.025 0.334 1.00 80.69 93 GLY A O 1
ATOM 696 N N . PHE A 1 94 ? -7.668 -5.652 -0.820 1.00 82.56 94 PHE A N 1
ATOM 697 C CA . PHE A 1 94 ? -7.012 -5.740 -2.113 1.00 82.56 94 PHE A CA 1
ATOM 698 C C . PHE A 1 94 ? -5.538 -5.338 -2.026 1.00 82.56 94 PHE A C 1
ATOM 700 O O . PHE A 1 94 ? -4.680 -6.087 -2.476 1.00 82.56 94 PHE A O 1
ATOM 707 N N . LEU A 1 95 ? -5.217 -4.214 -1.382 1.00 80.06 95 LEU A N 1
ATOM 708 C CA . LEU A 1 95 ? -3.845 -3.722 -1.253 1.00 80.06 95 LEU A CA 1
ATOM 709 C C . LEU A 1 95 ? -2.957 -4.648 -0.431 1.00 80.06 95 LEU A C 1
ATOM 711 O O . LEU A 1 95 ? -1.841 -4.954 -0.847 1.00 80.06 95 LEU A O 1
ATOM 715 N N . VAL A 1 96 ? -3.434 -5.069 0.743 1.00 81.62 96 VAL A N 1
ATOM 716 C CA . VAL A 1 96 ? -2.658 -5.918 1.656 1.00 81.62 96 VAL A CA 1
ATOM 717 C C . VAL A 1 96 ? -2.372 -7.264 0.999 1.00 81.62 96 VAL A C 1
ATOM 719 O O . VAL A 1 96 ? -1.220 -7.687 0.941 1.00 81.62 96 VAL A O 1
ATOM 722 N N . SER A 1 97 ? -3.407 -7.917 0.471 1.00 83.12 97 SER A N 1
ATOM 723 C CA . SER A 1 97 ? -3.272 -9.232 -0.162 1.00 83.12 97 SER A CA 1
ATOM 724 C C . SER A 1 97 ? -2.468 -9.173 -1.458 1.00 83.12 97 SER A C 1
ATOM 726 O O . SER A 1 97 ? -1.561 -9.985 -1.619 1.00 83.12 97 SER A O 1
ATOM 728 N N . SER A 1 98 ? -2.712 -8.184 -2.326 1.00 80.56 98 SER A N 1
ATOM 729 C CA . SER A 1 98 ? -1.925 -8.010 -3.551 1.00 80.56 98 SER A CA 1
ATOM 730 C C . SER A 1 98 ? -0.457 -7.798 -3.212 1.00 80.56 98 SER A C 1
ATOM 732 O O . SER A 1 98 ? 0.384 -8.500 -3.750 1.00 80.56 98 SER A O 1
ATOM 734 N N . LYS A 1 99 ? -0.115 -6.898 -2.278 1.00 78.38 99 LYS A N 1
ATOM 735 C CA . LYS A 1 99 ? 1.290 -6.654 -1.908 1.00 78.38 99 LYS A CA 1
ATOM 736 C C . LYS A 1 99 ? 1.979 -7.891 -1.335 1.00 78.38 99 LYS A C 1
ATOM 738 O O . LYS A 1 99 ? 3.106 -8.170 -1.725 1.00 78.38 99 LYS A O 1
ATOM 743 N N . LEU A 1 100 ? 1.317 -8.632 -0.444 1.00 81.19 100 LEU A N 1
ATOM 744 C CA . LEU A 1 100 ? 1.872 -9.875 0.104 1.00 81.19 100 LEU A CA 1
ATOM 745 C C . LEU A 1 100 ? 2.104 -10.923 -0.986 1.00 81.19 100 LEU A C 1
ATOM 747 O O . LEU A 1 100 ? 3.143 -11.576 -1.004 1.00 81.19 100 LEU A O 1
ATOM 751 N N . LEU A 1 101 ? 1.152 -11.068 -1.906 1.00 81.94 101 LEU A N 1
ATOM 752 C CA . LEU A 1 101 ? 1.275 -12.020 -3.002 1.00 81.94 101 LEU A CA 1
ATOM 753 C C . LEU A 1 101 ? 2.313 -11.587 -4.016 1.00 81.94 101 LEU A C 1
ATOM 755 O O . LEU A 1 101 ? 3.059 -12.435 -4.472 1.00 81.94 101 LEU A O 1
ATOM 759 N N . PHE A 1 102 ? 2.419 -10.297 -4.313 1.00 77.56 102 PHE A N 1
ATOM 760 C CA . PHE A 1 102 ? 3.477 -9.786 -5.165 1.00 77.56 102 PHE A CA 1
ATOM 761 C C . PHE A 1 102 ? 4.859 -10.041 -4.556 1.00 77.56 102 PHE A C 1
ATOM 763 O O . PHE A 1 102 ? 5.742 -10.474 -5.278 1.00 77.56 102 PHE A O 1
ATOM 770 N N . MET A 1 103 ? 5.049 -9.870 -3.240 1.00 77.00 103 MET A N 1
ATOM 771 C CA . MET A 1 103 ? 6.311 -10.250 -2.578 1.00 77.00 103 MET A CA 1
ATOM 772 C C . MET A 1 103 ? 6.642 -11.741 -2.751 1.00 77.00 103 MET A C 1
ATOM 774 O O . MET A 1 103 ? 7.811 -12.105 -2.822 1.00 77.00 103 MET A O 1
ATOM 778 N N . LEU A 1 104 ? 5.630 -12.610 -2.815 1.00 79.88 104 LEU A N 1
ATOM 779 C CA . LEU A 1 104 ? 5.818 -14.040 -3.057 1.00 79.88 104 LEU A CA 1
ATOM 780 C C . LEU A 1 104 ? 6.080 -14.338 -4.539 1.00 79.88 104 LEU A C 1
ATOM 782 O O . LEU A 1 104 ? 7.016 -15.063 -4.871 1.00 79.88 104 LEU A O 1
ATOM 786 N N . THR A 1 105 ? 5.253 -13.801 -5.434 1.00 79.75 105 THR A N 1
ATOM 787 C CA . THR A 1 105 ? 5.323 -14.090 -6.865 1.00 79.75 105 THR A CA 1
ATOM 788 C C . THR A 1 105 ? 6.587 -13.514 -7.485 1.00 79.75 105 THR A C 1
ATOM 790 O O . THR A 1 105 ? 7.180 -14.168 -8.332 1.00 79.75 105 THR A O 1
ATOM 793 N N . THR A 1 106 ? 7.091 -12.368 -7.023 1.00 73.25 106 THR A N 1
ATOM 794 C CA . THR A 1 106 ? 8.379 -11.841 -7.496 1.00 73.25 106 THR A CA 1
ATOM 795 C C . THR A 1 106 ? 9.555 -12.756 -7.149 1.00 73.25 106 THR A C 1
ATOM 797 O O . THR A 1 106 ? 10.416 -12.987 -7.997 1.00 73.25 106 THR A O 1
ATOM 800 N N . VAL A 1 107 ? 9.579 -13.345 -5.948 1.00 76.00 107 VAL A N 1
ATOM 801 C CA . VAL A 1 107 ? 10.598 -14.339 -5.559 1.00 76.00 107 VAL A CA 1
ATOM 802 C C . VAL A 1 107 ? 10.507 -15.586 -6.441 1.00 76.00 107 VAL A C 1
ATOM 804 O O . VAL A 1 107 ? 11.524 -16.078 -6.930 1.00 76.00 107 VAL A O 1
ATOM 807 N N . LEU A 1 108 ? 9.290 -16.074 -6.694 1.00 78.56 108 LEU A N 1
ATOM 808 C CA . LEU A 1 108 ? 9.049 -17.221 -7.573 1.00 78.56 108 LEU A CA 1
ATOM 809 C C . LEU A 1 108 ? 9.448 -16.936 -9.031 1.00 78.56 108 LEU A C 1
ATOM 811 O O . LEU A 1 108 ? 10.012 -17.811 -9.696 1.00 78.56 108 LEU A O 1
ATOM 815 N N . ALA A 1 109 ? 9.215 -15.715 -9.512 1.00 77.69 109 ALA A N 1
ATOM 816 C CA . ALA A 1 109 ? 9.612 -15.270 -10.843 1.00 77.69 109 ALA A CA 1
ATOM 817 C C . ALA A 1 109 ? 11.137 -15.208 -10.985 1.00 77.69 109 ALA A C 1
ATOM 819 O O . ALA A 1 109 ? 11.679 -15.711 -11.967 1.00 77.69 109 ALA A O 1
ATOM 820 N N . LYS A 1 110 ? 11.853 -14.679 -9.978 1.00 71.69 110 LYS A N 1
ATOM 821 C CA . LYS A 1 110 ? 13.330 -14.688 -9.960 1.00 71.69 110 LYS A CA 1
ATOM 822 C C . LYS A 1 110 ? 13.909 -16.098 -9.935 1.00 71.69 110 LYS A C 1
ATOM 824 O O . LYS A 1 110 ? 14.949 -16.342 -10.536 1.00 71.69 110 LYS A O 1
ATOM 829 N N . ALA A 1 111 ? 13.224 -17.037 -9.285 1.00 79.31 111 ALA A N 1
ATOM 830 C CA . ALA A 1 111 ? 13.585 -18.451 -9.319 1.00 79.31 111 ALA A CA 1
ATOM 831 C C . ALA A 1 111 ? 13.254 -19.139 -10.663 1.00 79.31 111 ALA A C 1
ATOM 833 O O . ALA A 1 111 ? 13.531 -20.327 -10.819 1.00 79.31 111 ALA A O 1
ATOM 834 N N . GLY A 1 112 ? 12.646 -18.427 -11.620 1.00 78.25 112 GLY A N 1
ATOM 835 C CA . GLY A 1 112 ? 12.236 -18.962 -12.920 1.00 78.25 112 GLY A CA 1
ATOM 836 C C . GLY A 1 112 ? 11.065 -19.944 -12.849 1.00 78.25 112 GLY A C 1
ATOM 837 O O . GLY A 1 112 ? 10.830 -20.680 -13.802 1.00 78.25 112 GLY A O 1
ATOM 838 N N . THR A 1 113 ? 10.349 -19.993 -11.721 1.00 86.25 113 THR A N 1
ATOM 839 C CA . THR A 1 113 ? 9.268 -20.970 -11.495 1.00 86.25 113 THR A CA 1
ATOM 840 C C . THR A 1 113 ? 7.924 -20.543 -12.076 1.00 86.25 113 THR A C 1
ATOM 842 O O . THR A 1 113 ? 7.100 -21.406 -12.364 1.00 86.25 113 THR A O 1
ATOM 845 N N . ILE A 1 114 ? 7.710 -19.237 -12.257 1.00 83.12 114 ILE A N 1
ATOM 846 C CA . ILE A 1 114 ? 6.491 -18.660 -12.836 1.00 83.12 114 ILE A CA 1
ATOM 847 C C . ILE A 1 114 ? 6.838 -17.593 -13.878 1.00 83.12 114 ILE A C 1
ATOM 849 O O . ILE A 1 114 ? 7.902 -16.970 -13.815 1.00 83.12 114 ILE A O 1
ATOM 853 N N . GLY A 1 115 ? 5.931 -17.377 -14.829 1.00 76.62 115 GLY A N 1
ATOM 854 C CA . GLY A 1 115 ? 6.061 -16.349 -15.860 1.00 76.62 115 GLY A CA 1
ATOM 855 C C . GLY A 1 115 ? 5.780 -14.930 -15.348 1.00 76.62 115 GLY A C 1
ATOM 856 O O . GLY A 1 115 ? 5.168 -14.717 -14.300 1.00 76.62 115 GLY A O 1
ATOM 857 N N . LEU A 1 116 ? 6.190 -13.924 -16.126 1.00 72.50 116 LEU A N 1
ATOM 858 C CA . LEU A 1 116 ? 5.986 -12.504 -15.796 1.00 72.50 116 LEU A CA 1
ATOM 859 C C . LEU A 1 116 ? 4.488 -12.140 -15.752 1.00 72.50 116 LEU A C 1
ATOM 861 O O . LEU A 1 116 ? 4.053 -11.390 -14.881 1.00 72.50 116 LEU A O 1
ATOM 865 N N . GLU A 1 117 ? 3.685 -12.747 -16.629 1.00 74.62 117 GLU A N 1
ATOM 866 C CA . GLU A 1 117 ? 2.224 -12.607 -16.641 1.00 74.62 117 GLU A CA 1
ATOM 867 C C . GLU A 1 117 ? 1.586 -13.133 -15.347 1.00 74.62 117 GLU A C 1
ATOM 869 O O . GLU A 1 117 ? 0.836 -12.419 -14.681 1.00 74.62 117 GLU A O 1
ATOM 874 N N . GLU A 1 118 ? 1.936 -14.354 -14.936 1.00 76.38 118 GLU A N 1
ATOM 875 C CA . GLU A 1 118 ? 1.434 -14.989 -13.709 1.00 76.38 118 GLU A CA 1
ATOM 876 C C . GLU A 1 118 ? 1.827 -14.193 -12.462 1.00 76.38 118 GLU A C 1
ATOM 878 O O . GLU A 1 118 ? 1.043 -14.062 -11.518 1.00 76.38 118 GLU A O 1
ATOM 883 N N . THR A 1 119 ? 3.018 -13.590 -12.494 1.00 75.50 119 THR A N 1
ATOM 884 C CA . THR A 1 119 ? 3.541 -12.750 -11.413 1.00 75.50 119 THR A CA 1
ATOM 885 C C . THR A 1 119 ? 2.663 -11.532 -11.144 1.00 75.50 119 THR A C 1
ATOM 887 O O . THR A 1 119 ? 2.585 -11.080 -10.001 1.00 75.50 119 THR A O 1
ATOM 890 N N . ILE A 1 120 ? 1.976 -11.034 -12.176 1.00 74.88 120 ILE A N 1
ATOM 891 C CA . ILE A 1 120 ? 1.058 -9.896 -12.107 1.00 74.88 120 ILE A CA 1
ATOM 892 C C . ILE A 1 120 ? -0.379 -10.363 -11.873 1.00 74.88 120 ILE A C 1
ATOM 894 O O . ILE A 1 120 ? -1.075 -9.825 -11.011 1.00 74.88 120 ILE A O 1
ATOM 898 N N . MET A 1 121 ? -0.831 -11.380 -12.604 1.00 75.81 121 MET A N 1
ATOM 899 C CA . MET A 1 121 ? -2.225 -11.820 -12.582 1.00 75.81 121 MET A CA 1
ATOM 900 C C . MET A 1 121 ? -2.625 -12.470 -11.255 1.00 75.81 121 MET A C 1
ATOM 902 O O . MET A 1 121 ? -3.704 -12.176 -10.737 1.00 75.81 121 MET A O 1
ATOM 906 N N . ILE A 1 122 ? -1.768 -13.314 -10.666 1.00 80.81 122 ILE A N 1
ATOM 907 C CA . ILE A 1 122 ? -2.096 -14.033 -9.424 1.00 80.81 122 ILE A CA 1
ATOM 908 C C . ILE A 1 122 ? -2.368 -13.058 -8.265 1.00 80.81 122 ILE A C 1
ATOM 910 O O . ILE A 1 122 ? -3.446 -13.153 -7.663 1.00 80.81 122 ILE A O 1
ATOM 914 N N . PRO A 1 123 ? -1.478 -12.091 -7.951 1.00 84.19 123 PRO A N 1
ATOM 915 C CA . PRO A 1 123 ? -1.736 -11.124 -6.889 1.00 84.19 123 PRO A CA 1
ATOM 916 C C . PRO A 1 123 ? -3.008 -10.310 -7.113 1.00 84.19 123 PRO A C 1
ATOM 918 O O . PRO A 1 123 ? -3.721 -10.034 -6.153 1.00 84.19 123 PRO A O 1
ATOM 921 N N . LEU A 1 124 ? -3.335 -9.971 -8.363 1.00 80.94 124 LEU A N 1
ATOM 922 C CA . LEU A 1 124 ? -4.507 -9.157 -8.685 1.00 80.94 124 LEU A CA 1
ATOM 923 C C . LEU A 1 124 ? -5.827 -9.898 -8.539 1.00 80.94 124 LEU A C 1
ATOM 925 O O . LEU A 1 124 ? -6.781 -9.359 -7.970 1.00 80.94 124 LEU A O 1
ATOM 929 N N . VAL A 1 125 ? -5.891 -11.129 -9.045 1.00 80.75 125 VAL A N 1
ATOM 930 C CA . VAL A 1 125 ? -7.093 -11.964 -8.961 1.00 80.75 125 VAL A CA 1
ATOM 931 C C . VAL A 1 125 ? -7.374 -12.301 -7.505 1.00 80.75 125 VAL A C 1
ATOM 933 O O . VAL A 1 125 ? -8.465 -12.026 -7.002 1.00 80.75 125 VAL A O 1
ATOM 936 N N . VAL A 1 126 ? -6.377 -12.829 -6.793 1.00 83.62 126 VAL A N 1
ATOM 937 C CA . VAL A 1 126 ? -6.538 -13.169 -5.376 1.00 83.62 126 VAL A CA 1
ATOM 938 C C . VAL A 1 126 ? -6.777 -11.908 -4.552 1.00 83.62 126 VAL A C 1
ATOM 940 O O . VAL A 1 126 ? -7.636 -11.908 -3.671 1.00 83.62 126 VAL A O 1
ATOM 943 N N . GLY A 1 127 ? -6.095 -10.811 -4.883 1.00 83.31 127 GLY A N 1
ATOM 944 C CA . GLY A 1 127 ? -6.301 -9.523 -4.242 1.00 83.31 127 GLY A CA 1
ATOM 945 C C . GLY A 1 127 ? -7.738 -9.039 -4.353 1.00 83.31 127 GLY A C 1
ATOM 946 O O . GLY A 1 127 ? -8.336 -8.594 -3.373 1.00 83.31 127 GLY A O 1
ATOM 947 N N . THR A 1 128 ? -8.330 -9.178 -5.536 1.00 82.25 128 THR A N 1
ATOM 948 C CA . THR A 1 128 ? -9.717 -8.788 -5.798 1.00 82.25 128 THR A CA 1
ATOM 949 C C . THR A 1 128 ? -10.689 -9.687 -5.040 1.00 82.25 128 THR A C 1
ATOM 951 O O . THR A 1 128 ? -11.625 -9.180 -4.423 1.00 82.25 128 THR A O 1
ATOM 954 N N . ILE A 1 129 ? -10.443 -11.000 -4.998 1.00 84.62 129 ILE A N 1
ATOM 955 C CA . ILE A 1 129 ? -11.247 -11.951 -4.214 1.00 84.62 129 ILE A CA 1
ATOM 956 C C . ILE A 1 129 ? -11.225 -11.580 -2.724 1.00 84.62 129 ILE A C 1
ATOM 958 O O . ILE A 1 129 ? -12.280 -11.477 -2.096 1.00 84.62 129 ILE A O 1
ATOM 962 N N . VAL A 1 130 ? -10.041 -11.319 -2.159 1.00 85.56 130 VAL A N 1
ATOM 963 C CA . VAL A 1 130 ? -9.892 -10.906 -0.753 1.00 85.56 130 VAL A CA 1
ATOM 964 C C . VAL A 1 130 ? -10.548 -9.547 -0.506 1.00 85.56 130 VAL A C 1
ATOM 966 O O . VAL A 1 130 ? -11.238 -9.371 0.499 1.00 85.56 130 VAL A O 1
ATOM 969 N N . GLY A 1 131 ? -10.387 -8.596 -1.428 1.00 84.00 131 GLY A N 1
ATOM 970 C CA . GLY A 1 131 ? -11.051 -7.298 -1.376 1.00 84.00 131 GLY A CA 1
ATOM 971 C C . GLY A 1 131 ? -12.573 -7.436 -1.315 1.00 84.00 131 GLY A C 1
ATOM 972 O O . GLY A 1 131 ? -13.204 -6.846 -0.440 1.00 84.00 131 GLY A O 1
ATOM 973 N N . ILE A 1 132 ? -13.175 -8.251 -2.189 1.00 82.94 132 ILE A N 1
ATOM 974 C CA . ILE A 1 132 ? -14.625 -8.513 -2.205 1.00 82.94 132 ILE A CA 1
ATOM 975 C C . ILE A 1 132 ? -15.069 -9.201 -0.906 1.00 82.94 132 ILE A C 1
ATOM 977 O O . ILE A 1 132 ? -16.096 -8.839 -0.330 1.00 82.94 132 ILE A O 1
ATOM 981 N N . ALA A 1 133 ? -14.285 -10.150 -0.392 1.00 84.88 133 ALA A N 1
ATOM 982 C CA . ALA A 1 133 ? -14.588 -10.802 0.878 1.00 84.88 133 ALA A CA 1
ATOM 983 C C . ALA A 1 133 ? -14.608 -9.798 2.048 1.00 84.88 133 ALA A C 1
ATOM 985 O O . ALA A 1 133 ? -15.547 -9.798 2.845 1.00 84.88 133 ALA A O 1
ATOM 986 N N . LEU A 1 134 ? -13.624 -8.893 2.130 1.00 82.88 134 LEU A N 1
ATOM 987 C CA . LEU A 1 134 ? -13.592 -7.845 3.161 1.00 82.88 134 LEU A CA 1
ATOM 988 C C . LEU A 1 134 ? -14.651 -6.759 2.950 1.00 82.88 134 LEU A C 1
ATOM 990 O O . LEU A 1 134 ? -15.134 -6.179 3.921 1.00 82.88 134 LEU A O 1
ATOM 994 N N . MET A 1 135 ? -15.043 -6.505 1.702 1.00 81.12 135 MET A N 1
ATOM 995 C CA . MET A 1 135 ? -16.173 -5.644 1.364 1.00 81.12 135 MET A CA 1
ATOM 996 C C . MET A 1 135 ? -17.467 -6.171 2.005 1.00 81.12 135 MET A C 1
ATOM 998 O O . MET A 1 135 ? -18.204 -5.407 2.630 1.00 81.12 135 MET A O 1
ATOM 1002 N N . ALA A 1 136 ? -17.712 -7.482 1.904 1.00 81.44 136 ALA A N 1
ATOM 1003 C CA . ALA A 1 136 ? -18.865 -8.151 2.507 1.00 81.44 136 ALA A CA 1
ATOM 1004 C C . ALA A 1 136 ? -18.751 -8.300 4.039 1.00 81.44 136 ALA A C 1
ATOM 1006 O O . ALA A 1 136 ? -19.763 -8.398 4.738 1.00 81.44 136 ALA A O 1
ATOM 1007 N N . TRP A 1 137 ? -17.532 -8.290 4.586 1.00 79.69 137 TRP A N 1
ATOM 1008 C CA . TRP A 1 137 ? -17.289 -8.491 6.012 1.00 79.69 137 TRP A CA 1
ATOM 1009 C C . TRP A 1 137 ? -17.491 -7.207 6.834 1.00 79.69 137 TRP A C 1
ATOM 1011 O O . TRP A 1 137 ? -16.593 -6.382 7.011 1.00 79.69 137 TRP A O 1
ATOM 1021 N N . THR A 1 138 ? -18.676 -7.051 7.424 1.00 68.38 138 THR A N 1
ATOM 1022 C CA . THR A 1 138 ? -19.041 -5.857 8.213 1.00 68.38 138 THR A CA 1
ATOM 1023 C C . THR A 1 138 ? -18.477 -5.822 9.637 1.00 68.38 138 THR A C 1
ATOM 1025 O O . THR A 1 138 ? -18.405 -4.756 10.247 1.00 68.38 138 THR A O 1
ATOM 1028 N N . GLN A 1 139 ? -18.018 -6.961 10.158 1.00 70.56 139 GLN A N 1
ATOM 1029 C CA . GLN A 1 139 ? -17.533 -7.129 11.536 1.00 70.56 139 GLN A CA 1
ATOM 1030 C C . GLN A 1 139 ? -15.997 -7.151 11.626 1.00 70.56 139 GLN A C 1
ATOM 1032 O O . GLN A 1 139 ? -15.415 -7.939 12.372 1.00 70.56 139 GLN A O 1
ATOM 1037 N N . MET A 1 140 ? -15.301 -6.346 10.818 1.00 73.56 140 MET A N 1
ATOM 1038 C CA . MET A 1 140 ? -13.837 -6.302 10.864 1.00 73.56 140 MET A CA 1
ATOM 1039 C C . MET A 1 140 ? -13.383 -5.580 12.136 1.00 73.56 140 MET A C 1
ATOM 1041 O O . MET A 1 140 ? -13.879 -4.500 12.442 1.00 73.56 140 MET A O 1
ATOM 1045 N N . ARG A 1 141 ? -12.443 -6.160 12.887 1.00 79.75 141 ARG A N 1
ATOM 1046 C CA . ARG A 1 141 ? -11.908 -5.543 14.110 1.00 79.75 141 ARG A CA 1
ATOM 1047 C C . ARG A 1 141 ? -11.009 -4.356 13.770 1.00 79.75 141 ARG A C 1
ATOM 1049 O O . ARG A 1 141 ? -10.226 -4.417 12.821 1.00 79.75 141 ARG A O 1
ATOM 1056 N N . VAL A 1 142 ? -11.041 -3.312 14.596 1.00 75.44 142 VAL A N 1
ATOM 1057 C CA . VAL A 1 142 ? -10.147 -2.145 14.465 1.00 75.44 142 VAL A CA 1
ATOM 1058 C C . VAL A 1 142 ? -8.671 -2.535 14.522 1.00 75.44 142 VAL A C 1
ATOM 1060 O O . VAL A 1 142 ? -7.858 -1.963 13.804 1.00 75.44 142 VAL A O 1
ATOM 1063 N N . SER A 1 143 ? -8.314 -3.533 15.332 1.00 77.50 143 SER A N 1
ATOM 1064 C CA . SER A 1 143 ? -6.944 -4.060 15.386 1.00 77.50 143 SER A CA 1
ATOM 1065 C C . SER A 1 143 ? -6.462 -4.599 14.036 1.00 77.50 143 SER A C 1
ATOM 1067 O O . SER A 1 143 ? -5.357 -4.270 13.613 1.00 77.50 143 SER A O 1
ATOM 1069 N N . ALA A 1 144 ? -7.299 -5.363 13.328 1.00 79.19 144 ALA A N 1
ATOM 1070 C CA . ALA A 1 144 ? -6.977 -5.874 11.996 1.00 79.19 144 ALA A CA 1
ATOM 1071 C C . ALA A 1 144 ? -6.818 -4.733 10.976 1.00 79.19 144 ALA A C 1
ATOM 1073 O O . ALA A 1 144 ? -5.882 -4.743 10.179 1.00 79.19 144 ALA A O 1
ATOM 1074 N N . PHE A 1 145 ? -7.676 -3.711 11.058 1.00 79.62 145 PHE A N 1
ATOM 1075 C CA . PHE A 1 145 ? -7.567 -2.505 10.234 1.00 79.62 145 PHE A CA 1
ATOM 1076 C C . PHE A 1 145 ? -6.245 -1.759 10.466 1.00 79.62 145 PHE A C 1
ATOM 1078 O O . PHE A 1 145 ? -5.530 -1.442 9.518 1.00 79.62 145 PHE A O 1
ATOM 1085 N N . VAL A 1 146 ? -5.899 -1.508 11.731 1.00 81.00 146 VAL A N 1
ATOM 1086 C CA . VAL A 1 146 ? -4.662 -0.821 12.129 1.00 81.00 146 VAL A CA 1
ATOM 1087 C C . VAL A 1 146 ? -3.427 -1.576 11.649 1.00 81.00 146 VAL A C 1
ATOM 1089 O O . VAL A 1 146 ? -2.523 -0.966 11.081 1.00 81.00 146 VAL A O 1
ATOM 1092 N N . LEU A 1 147 ? -3.394 -2.897 11.827 1.00 83.00 147 LEU A N 1
ATOM 1093 C CA . LEU A 1 147 ? -2.280 -3.726 11.368 1.00 83.00 147 LEU A CA 1
ATOM 1094 C C . LEU A 1 147 ? -2.162 -3.727 9.840 1.00 83.00 147 LEU A C 1
ATOM 1096 O O . LEU A 1 147 ? -1.058 -3.561 9.326 1.00 83.00 147 LEU A O 1
ATOM 1100 N N . GLY A 1 148 ? -3.285 -3.828 9.123 1.00 80.06 148 GLY A N 1
ATOM 1101 C CA . GLY A 1 148 ? -3.319 -3.732 7.662 1.00 80.06 148 GLY A CA 1
ATOM 1102 C C . GLY A 1 148 ? -2.786 -2.392 7.157 1.00 80.06 148 GLY A C 1
ATOM 1103 O O . GLY A 1 148 ? -1.896 -2.361 6.312 1.00 80.06 148 GLY A O 1
ATOM 1104 N N . CYS A 1 149 ? -3.250 -1.275 7.723 1.00 80.38 149 CYS A N 1
ATOM 1105 C CA . CYS A 1 149 ? -2.736 0.049 7.368 1.00 80.38 149 CYS A CA 1
ATOM 1106 C C . CYS A 1 149 ? -1.252 0.202 7.711 1.00 80.38 149 CYS A C 1
ATOM 1108 O O . CYS A 1 149 ? -0.500 0.741 6.908 1.00 80.38 149 CYS A O 1
ATOM 1110 N N . THR A 1 150 ? -0.808 -0.309 8.860 1.00 84.12 150 THR A N 1
ATOM 1111 C CA . THR A 1 150 ? 0.607 -0.246 9.247 1.00 84.12 150 THR A CA 1
ATOM 1112 C C . THR A 1 150 ? 1.481 -1.046 8.279 1.00 84.12 150 THR A C 1
ATOM 1114 O O . THR A 1 150 ? 2.534 -0.564 7.877 1.00 84.12 150 THR A O 1
ATOM 1117 N N . PHE A 1 151 ? 1.030 -2.223 7.836 1.00 83.50 151 PHE A N 1
ATOM 1118 C CA . PHE A 1 151 ? 1.712 -2.998 6.798 1.00 83.50 151 PHE A CA 1
ATOM 1119 C C . PHE A 1 151 ? 1.794 -2.227 5.475 1.00 83.50 151 PHE A C 1
ATOM 1121 O O . PHE A 1 151 ? 2.881 -2.066 4.922 1.00 83.50 151 PHE A O 1
ATOM 1128 N N . VAL A 1 152 ? 0.667 -1.689 4.989 1.00 79.69 152 VAL A N 1
ATOM 1129 C CA . VAL A 1 152 ? 0.650 -0.900 3.746 1.00 79.69 152 VAL A CA 1
ATOM 1130 C C . VAL A 1 152 ? 1.581 0.305 3.870 1.00 79.69 152 VAL A C 1
ATOM 1132 O O . VAL A 1 152 ? 2.357 0.561 2.953 1.00 79.69 152 VAL A O 1
ATOM 1135 N N . GLY A 1 153 ? 1.564 1.005 5.005 1.00 79.69 153 GLY A N 1
ATOM 1136 C CA . GLY A 1 153 ? 2.431 2.152 5.245 1.00 79.69 153 GLY A CA 1
ATOM 1137 C C . GLY A 1 153 ? 3.915 1.789 5.282 1.00 79.69 153 GLY A C 1
ATOM 1138 O O . GLY A 1 153 ? 4.725 2.431 4.615 1.00 79.69 153 GLY A O 1
ATOM 1139 N N . ALA A 1 154 ? 4.270 0.712 5.984 1.00 81.75 154 ALA A N 1
ATOM 1140 C CA . ALA A 1 154 ? 5.643 0.228 6.064 1.00 81.75 154 ALA A CA 1
ATOM 1141 C C . ALA A 1 154 ? 6.151 -0.198 4.681 1.00 81.75 154 ALA A C 1
ATOM 1143 O O . ALA A 1 154 ? 7.262 0.158 4.303 1.00 81.75 154 ALA A O 1
ATOM 1144 N N . SER A 1 155 ? 5.300 -0.848 3.881 1.00 78.44 155 SER A N 1
ATOM 1145 C CA . SER A 1 155 ? 5.611 -1.243 2.502 1.00 78.44 155 SER A CA 1
ATOM 1146 C C . SER A 1 155 ? 5.769 -0.070 1.522 1.00 78.44 155 SER A C 1
ATOM 1148 O O . SER A 1 155 ? 6.176 -0.286 0.386 1.00 78.44 155 SER A O 1
ATOM 1150 N N . GLN A 1 156 ? 5.399 1.156 1.910 1.00 77.25 156 GLN A N 1
ATOM 1151 C CA . GLN A 1 156 ? 5.632 2.363 1.106 1.00 77.25 156 GLN A CA 1
ATOM 1152 C C . GLN A 1 156 ? 6.916 3.090 1.500 1.00 77.25 156 GLN A C 1
ATOM 1154 O O . GLN A 1 156 ? 7.529 3.724 0.650 1.00 77.25 156 GLN A O 1
ATOM 1159 N N . ILE A 1 157 ? 7.309 3.008 2.775 1.00 79.56 157 ILE A N 1
ATOM 1160 C CA . ILE A 1 157 ? 8.523 3.650 3.295 1.00 79.56 157 ILE A CA 1
ATOM 1161 C C . ILE A 1 157 ? 9.753 2.767 3.055 1.00 79.56 157 ILE A C 1
ATOM 1163 O O . ILE A 1 157 ? 10.810 3.268 2.682 1.00 79.56 157 ILE A O 1
ATOM 1167 N N . ALA A 1 158 ? 9.626 1.460 3.292 1.00 79.44 158 ALA A N 1
ATOM 1168 C CA . ALA A 1 158 ? 10.755 0.539 3.294 1.00 79.44 158 ALA A CA 1
ATOM 1169 C C . ALA A 1 158 ? 11.531 0.476 1.962 1.00 79.44 158 ALA A C 1
ATOM 1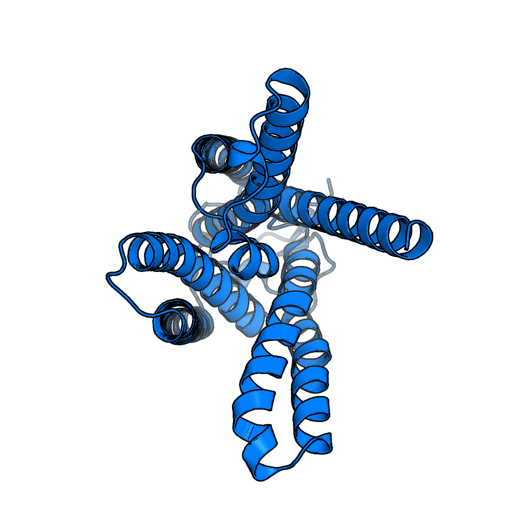171 O O . ALA A 1 158 ? 12.759 0.506 2.037 1.00 79.44 158 ALA A O 1
ATOM 1172 N N . PRO A 1 159 ? 10.885 0.454 0.774 1.00 75.31 159 PRO A N 1
ATOM 1173 C CA . PRO A 1 159 ? 11.610 0.460 -0.500 1.00 75.31 159 PRO A CA 1
ATOM 1174 C C . PRO A 1 159 ? 12.453 1.727 -0.675 1.00 75.31 159 PRO A C 1
ATOM 1176 O O . PRO A 1 159 ? 13.636 1.638 -0.977 1.00 75.31 159 PRO A O 1
ATOM 1179 N N . VAL A 1 160 ? 11.890 2.898 -0.346 1.00 75.31 160 VAL A N 1
ATOM 1180 C CA . VAL A 1 160 ? 12.597 4.188 -0.436 1.00 75.31 160 VAL A CA 1
ATOM 1181 C C . VAL A 1 160 ? 13.842 4.183 0.452 1.00 75.31 160 VAL A C 1
ATOM 1183 O O . VAL A 1 160 ? 14.916 4.589 0.028 1.00 75.31 160 VAL A O 1
ATOM 1186 N N . ILE A 1 161 ? 13.743 3.678 1.684 1.00 76.94 161 ILE A N 1
ATOM 1187 C CA . ILE A 1 161 ? 14.913 3.583 2.571 1.00 76.94 161 ILE A CA 1
ATOM 1188 C C . ILE A 1 161 ? 15.966 2.627 2.000 1.00 76.94 161 ILE A C 1
ATOM 1190 O O . ILE A 1 161 ? 17.154 2.943 2.042 1.00 76.94 161 ILE A O 1
ATOM 1194 N N . SER A 1 162 ? 15.540 1.481 1.465 1.00 76.31 162 SER A N 1
ATOM 1195 C CA . SER A 1 162 ? 16.441 0.498 0.857 1.00 76.31 162 SER A CA 1
ATOM 1196 C C . SER A 1 162 ? 17.190 1.090 -0.337 1.00 76.31 162 SER A C 1
ATOM 1198 O O . SER A 1 162 ? 18.412 0.990 -0.406 1.00 76.31 162 SER A O 1
ATOM 1200 N N . GLU A 1 163 ? 16.481 1.785 -1.228 1.00 75.00 163 GLU A N 1
ATOM 1201 C CA . GLU A 1 163 ? 17.063 2.444 -2.396 1.00 75.00 163 GLU A CA 1
ATOM 1202 C C . GLU A 1 163 ? 18.120 3.480 -1.988 1.00 75.00 163 GLU A C 1
ATOM 1204 O O . GLU A 1 163 ? 19.213 3.531 -2.554 1.00 75.00 163 GLU A O 1
ATOM 1209 N N . TRP A 1 164 ? 17.835 4.286 -0.964 1.00 76.00 164 TRP A N 1
ATOM 1210 C CA . TRP A 1 164 ? 18.781 5.283 -0.463 1.00 76.00 164 TRP A CA 1
ATOM 1211 C C . TRP A 1 164 ? 20.033 4.639 0.137 1.00 76.00 164 TRP A C 1
ATOM 1213 O O . TRP A 1 164 ? 21.143 5.107 -0.122 1.00 76.00 164 TRP A O 1
ATOM 1223 N N . ILE A 1 165 ? 19.875 3.554 0.900 1.00 76.75 165 ILE A N 1
ATOM 1224 C CA . ILE A 1 165 ? 20.997 2.788 1.457 1.00 76.75 165 ILE A CA 1
ATOM 1225 C C . ILE A 1 165 ? 21.860 2.214 0.324 1.00 76.75 165 ILE A C 1
ATOM 1227 O O . ILE A 1 165 ? 23.080 2.385 0.337 1.00 76.75 165 ILE A O 1
ATOM 1231 N N . ASN A 1 166 ? 21.241 1.612 -0.690 1.00 74.12 166 ASN A N 1
ATOM 1232 C CA . ASN A 1 166 ? 21.945 1.018 -1.826 1.00 74.12 166 ASN A CA 1
ATOM 1233 C C . ASN A 1 166 ? 22.672 2.064 -2.682 1.00 74.12 166 ASN A C 1
ATOM 1235 O O . ASN A 1 166 ? 23.815 1.845 -3.081 1.00 74.12 166 ASN A O 1
ATOM 1239 N N . ARG A 1 167 ? 22.081 3.250 -2.882 1.00 72.81 167 ARG A N 1
ATOM 1240 C CA . ARG A 1 167 ? 22.745 4.386 -3.547 1.00 72.81 167 ARG A CA 1
ATOM 1241 C C . ARG A 1 167 ? 23.968 4.885 -2.769 1.00 72.81 167 ARG A C 1
ATOM 1243 O O . ARG A 1 167 ? 24.973 5.237 -3.385 1.00 72.81 167 ARG A O 1
ATOM 1250 N N . ILE A 1 168 ? 23.914 4.899 -1.433 1.00 75.44 168 ILE A N 1
ATOM 1251 C CA . ILE A 1 168 ? 25.065 5.255 -0.583 1.00 75.44 168 ILE A CA 1
ATOM 1252 C C . ILE A 1 168 ? 26.168 4.198 -0.700 1.00 75.44 168 ILE A C 1
ATOM 1254 O O . ILE A 1 168 ? 27.337 4.556 -0.850 1.00 75.44 168 ILE A O 1
ATOM 1258 N N . PHE A 1 169 ? 25.813 2.909 -0.673 1.00 70.88 169 PHE A N 1
ATOM 1259 C CA . PHE A 1 169 ? 26.783 1.832 -0.865 1.00 70.88 169 PHE A CA 1
ATOM 1260 C C . PHE A 1 169 ? 27.430 1.893 -2.245 1.00 70.88 169 PHE A C 1
ATOM 1262 O O . PHE A 1 169 ? 28.652 1.848 -2.314 1.00 70.88 169 PHE A O 1
ATOM 1269 N N . PHE A 1 170 ? 26.659 2.115 -3.313 1.00 73.19 170 PHE A N 1
ATOM 1270 C CA . PHE A 1 170 ? 27.203 2.344 -4.651 1.00 73.19 170 PHE A CA 1
ATOM 1271 C C . PHE A 1 170 ? 28.199 3.510 -4.681 1.00 73.19 170 PHE A C 1
ATOM 1273 O O . PHE A 1 170 ? 29.293 3.369 -5.221 1.00 73.19 170 PHE A O 1
ATOM 1280 N N . ALA A 1 171 ? 27.859 4.650 -4.074 1.00 64.56 171 ALA A N 1
ATOM 1281 C CA . ALA A 1 171 ? 28.758 5.802 -4.028 1.00 64.56 171 ALA A CA 1
ATOM 1282 C C . ALA A 1 171 ? 30.071 5.505 -3.275 1.00 64.56 171 ALA A C 1
ATOM 1284 O O . ALA A 1 171 ? 31.097 6.116 -3.570 1.00 64.56 171 ALA A O 1
ATOM 1285 N N . ALA A 1 172 ? 30.045 4.572 -2.318 1.00 74.19 172 ALA A N 1
ATOM 1286 C CA . ALA A 1 172 ? 31.205 4.174 -1.526 1.00 74.19 172 ALA A CA 1
ATOM 1287 C C . ALA A 1 172 ? 32.038 3.042 -2.160 1.00 74.19 172 ALA A C 1
ATOM 1289 O O . ALA A 1 172 ? 33.256 3.032 -1.995 1.00 74.19 172 ALA A O 1
ATOM 1290 N N . THR A 1 173 ? 31.412 2.086 -2.856 1.00 74.06 173 THR A N 1
ATOM 1291 C CA . THR A 1 173 ? 32.072 0.872 -3.381 1.00 74.06 173 THR A CA 1
ATOM 1292 C C . THR A 1 173 ? 32.280 0.884 -4.894 1.00 74.06 173 THR A C 1
ATOM 1294 O O . THR A 1 173 ? 33.162 0.186 -5.387 1.00 74.06 173 THR A O 1
ATOM 1297 N N . GLY A 1 174 ? 31.490 1.663 -5.639 1.00 65.12 174 GLY A N 1
ATOM 1298 C CA . GLY A 1 174 ? 31.479 1.681 -7.103 1.00 65.12 174 GLY A CA 1
ATOM 1299 C C . GLY A 1 174 ? 30.855 0.440 -7.757 1.00 65.12 174 GLY A C 1
ATOM 1300 O O . GLY A 1 174 ? 30.913 0.312 -8.979 1.00 65.12 174 GLY A O 1
ATOM 1301 N N . ASP A 1 175 ? 30.268 -0.474 -6.979 1.00 66.75 175 ASP A N 1
ATOM 1302 C CA . ASP A 1 175 ? 29.688 -1.721 -7.488 1.00 66.75 175 ASP A CA 1
ATOM 1303 C C . ASP A 1 175 ? 28.267 -1.503 -8.042 1.00 66.75 175 ASP A C 1
ATOM 1305 O O . ASP A 1 175 ? 27.323 -1.192 -7.313 1.00 66.75 175 ASP A O 1
ATOM 1309 N N . ILE A 1 176 ? 28.119 -1.681 -9.358 1.00 60.31 176 ILE A N 1
ATOM 1310 C CA . ILE A 1 176 ? 26.878 -1.469 -10.123 1.00 60.31 176 ILE A CA 1
ATOM 1311 C C . ILE A 1 176 ? 25.777 -2.465 -9.717 1.00 60.31 176 ILE A C 1
ATOM 1313 O O . ILE A 1 176 ? 24.595 -2.171 -9.907 1.00 60.31 176 ILE A O 1
ATOM 1317 N N . GLY A 1 177 ? 26.134 -3.596 -9.096 1.00 60.78 177 GLY A N 1
ATOM 1318 C CA . GLY A 1 177 ? 25.174 -4.569 -8.570 1.00 60.78 177 GLY A CA 1
ATOM 1319 C C . GLY A 1 177 ? 24.219 -3.994 -7.517 1.00 60.78 177 GLY A C 1
ATOM 1320 O O . GLY A 1 177 ? 23.121 -4.513 -7.353 1.00 60.78 177 GLY A O 1
ATOM 1321 N N . TYR A 1 178 ? 24.582 -2.883 -6.861 1.00 58.16 178 TYR A N 1
ATOM 1322 C CA . TYR A 1 178 ? 23.707 -2.166 -5.922 1.00 58.16 178 TYR A CA 1
ATOM 1323 C C . TYR A 1 178 ? 22.712 -1.202 -6.594 1.00 58.16 178 TYR A C 1
ATOM 1325 O O . TYR A 1 178 ? 21.822 -0.690 -5.921 1.00 58.16 178 TYR A O 1
ATOM 1333 N N . LEU A 1 179 ? 22.857 -0.918 -7.894 1.00 56.72 179 LEU A N 1
ATOM 1334 C CA . LEU A 1 179 ? 21.993 0.020 -8.626 1.00 56.72 179 LEU A CA 1
ATOM 1335 C C . LEU A 1 179 ? 21.035 -0.650 -9.618 1.00 56.72 179 LEU A C 1
ATOM 1337 O O . LEU A 1 179 ? 20.011 -0.052 -9.939 1.00 56.72 179 LEU A O 1
ATOM 1341 N N . PHE A 1 180 ? 21.371 -1.829 -10.150 1.00 54.53 180 PHE A N 1
ATOM 1342 C CA . PHE A 1 180 ? 20.653 -2.409 -11.287 1.00 54.53 180 PHE A CA 1
ATOM 1343 C C . PHE A 1 180 ? 20.356 -3.904 -11.118 1.00 54.53 180 PHE A C 1
ATOM 1345 O O . PHE A 1 180 ? 21.231 -4.742 -11.324 1.00 54.53 180 PHE A O 1
ATOM 1352 N N . ASP A 1 181 ? 19.081 -4.227 -10.880 1.00 56.12 181 ASP A N 1
ATOM 1353 C CA . ASP A 1 181 ? 18.490 -5.536 -11.181 1.00 56.12 181 ASP A CA 1
ATOM 1354 C C . ASP A 1 181 ? 17.371 -5.327 -12.233 1.00 56.12 181 ASP A C 1
ATOM 1356 O O . ASP A 1 181 ? 16.396 -4.615 -11.975 1.00 56.12 181 ASP A O 1
ATOM 1360 N N . PRO A 1 182 ? 17.498 -5.875 -13.458 1.00 51.88 182 PRO A N 1
ATOM 1361 C CA . PRO A 1 182 ? 16.544 -5.646 -14.546 1.00 51.88 182 PRO A CA 1
ATOM 1362 C C . PRO A 1 182 ? 15.136 -6.184 -14.257 1.00 51.88 182 PRO A C 1
ATOM 1364 O O . PRO A 1 182 ? 14.172 -5.702 -14.853 1.00 51.88 182 PRO A O 1
ATOM 1367 N N . ILE A 1 183 ? 14.998 -7.147 -13.341 1.00 51.28 183 ILE A N 1
ATOM 1368 C CA . ILE A 1 183 ? 13.690 -7.630 -12.888 1.00 51.28 183 ILE A CA 1
ATOM 1369 C C . ILE A 1 183 ? 13.042 -6.585 -11.965 1.00 51.28 183 ILE A C 1
ATOM 1371 O O . ILE A 1 183 ? 11.834 -6.357 -12.042 1.00 51.28 183 ILE A O 1
ATOM 1375 N N . ASP A 1 184 ? 13.840 -5.877 -11.164 1.00 53.19 184 ASP A N 1
ATOM 1376 C CA . ASP A 1 184 ? 13.355 -4.891 -10.195 1.00 53.19 184 ASP A CA 1
ATOM 1377 C C . ASP A 1 184 ? 12.804 -3.635 -10.870 1.00 53.19 184 ASP A C 1
ATOM 1379 O O . ASP A 1 184 ? 11.847 -3.065 -10.367 1.00 53.19 184 ASP A O 1
ATOM 1383 N N . LEU A 1 185 ? 13.295 -3.249 -12.053 1.00 51.25 185 LEU A N 1
ATOM 1384 C CA . LEU A 1 185 ? 12.817 -2.061 -12.777 1.00 51.25 185 LEU A CA 1
ATOM 1385 C C . LEU A 1 185 ? 11.310 -2.116 -13.107 1.00 51.25 185 LEU A C 1
ATOM 1387 O O . LEU A 1 185 ? 10.615 -1.100 -13.050 1.00 51.25 185 LEU A O 1
ATOM 1391 N N . PHE A 1 186 ? 10.786 -3.302 -13.439 1.00 47.25 186 PHE A N 1
ATOM 1392 C CA . PHE A 1 186 ? 9.362 -3.479 -13.744 1.00 47.25 186 PHE A CA 1
ATOM 1393 C C . PHE A 1 186 ? 8.506 -3.522 -12.465 1.00 47.25 186 PHE A C 1
ATOM 1395 O O . PHE A 1 186 ? 7.371 -3.048 -12.461 1.00 47.25 186 PHE A O 1
ATOM 1402 N N . PHE A 1 187 ? 9.058 -4.029 -11.356 1.00 49.62 187 PHE A N 1
ATOM 1403 C CA . PHE A 1 187 ? 8.382 -4.088 -10.053 1.00 49.62 187 PHE A CA 1
ATOM 1404 C C . PHE A 1 187 ? 8.523 -2.805 -9.209 1.00 49.62 187 PHE A C 1
ATOM 1406 O O . PHE A 1 187 ? 7.674 -2.535 -8.350 1.00 49.62 187 PHE A O 1
ATOM 1413 N N . ALA A 1 188 ? 9.520 -1.971 -9.507 1.00 51.22 188 ALA A N 1
ATOM 1414 C CA . ALA A 1 188 ? 9.750 -0.641 -8.944 1.00 51.22 188 ALA A CA 1
ATOM 1415 C C . ALA A 1 188 ? 8.567 0.297 -9.210 1.00 51.22 188 ALA A C 1
ATOM 1417 O O . ALA A 1 188 ? 8.101 1.001 -8.311 1.00 51.22 188 ALA A O 1
ATOM 1418 N N . LEU A 1 189 ? 7.972 0.207 -10.407 1.00 44.81 189 LEU A N 1
ATOM 1419 C CA . LEU A 1 189 ? 6.728 0.899 -10.775 1.00 44.81 189 LEU A CA 1
ATOM 1420 C C . LEU A 1 189 ? 5.558 0.585 -9.827 1.00 44.81 189 LEU A C 1
ATOM 1422 O O . LEU A 1 189 ? 4.680 1.425 -9.622 1.00 44.81 189 LEU A O 1
ATOM 1426 N N . PHE A 1 190 ? 5.563 -0.593 -9.202 1.00 49.50 190 PHE A N 1
ATOM 1427 C CA . PHE A 1 190 ? 4.527 -1.036 -8.270 1.00 49.50 190 PHE A CA 1
ATOM 1428 C C . PHE A 1 190 ? 4.906 -0.831 -6.797 1.00 49.50 190 PHE A C 1
ATOM 1430 O O . PHE A 1 190 ? 4.082 -1.089 -5.911 1.00 49.50 190 PHE A O 1
ATOM 1437 N N . LYS A 1 191 ? 6.122 -0.336 -6.513 1.00 51.19 191 LYS A N 1
ATOM 1438 C CA . LYS A 1 191 ? 6.734 -0.328 -5.169 1.00 51.19 191 LYS A CA 1
ATOM 1439 C C . LYS A 1 191 ? 6.662 -1.703 -4.513 1.00 51.19 191 LYS A C 1
ATOM 1441 O O . LYS A 1 191 ? 6.274 -1.842 -3.347 1.00 51.19 191 LYS A O 1
ATOM 1446 N N . ILE A 1 192 ? 6.939 -2.720 -5.317 1.00 50.75 192 ILE A N 1
ATOM 1447 C CA . ILE A 1 192 ? 7.077 -4.108 -4.890 1.00 50.75 192 ILE A CA 1
ATOM 1448 C C . ILE A 1 192 ? 8.476 -4.538 -5.307 1.00 50.75 192 ILE A C 1
ATOM 1450 O O . ILE A 1 192 ? 8.675 -5.545 -5.971 1.00 50.75 192 ILE A O 1
ATOM 1454 N N . GLU A 1 193 ? 9.456 -3.709 -4.966 1.00 52.06 193 GLU A N 1
ATOM 1455 C CA . GLU A 1 193 ? 10.848 -4.097 -5.109 1.00 52.06 193 GLU A CA 1
ATOM 1456 C C . GLU A 1 193 ? 11.094 -5.262 -4.165 1.00 52.06 193 GLU A C 1
ATOM 1458 O O . GLU A 1 193 ? 10.514 -5.336 -3.074 1.00 52.06 193 GLU A O 1
ATOM 1463 N N . LEU A 1 194 ? 11.859 -6.239 -4.642 1.00 51.22 194 LEU A N 1
ATOM 1464 C CA . LEU A 1 194 ? 12.109 -7.434 -3.871 1.00 51.22 194 LEU A CA 1
ATOM 1465 C C . LEU A 1 194 ? 12.712 -7.092 -2.519 1.00 51.22 194 LEU A C 1
ATOM 1467 O O . LEU A 1 194 ? 13.367 -6.072 -2.334 1.00 51.22 194 LEU A O 1
ATOM 1471 N N . THR A 1 195 ? 12.451 -7.999 -1.582 1.00 52.59 195 THR A N 1
ATOM 1472 C CA . THR A 1 195 ? 13.030 -8.107 -0.243 1.00 52.59 195 THR A CA 1
ATOM 1473 C C . THR A 1 195 ? 14.548 -8.147 -0.295 1.00 52.59 195 THR A C 1
ATOM 1475 O O . THR A 1 195 ? 15.165 -9.173 -0.026 1.00 52.59 195 THR A O 1
ATOM 1478 N N . ASP A 1 196 ? 15.150 -7.008 -0.604 1.00 60.78 196 ASP A N 1
ATOM 1479 C CA . ASP A 1 196 ? 16.483 -6.698 -0.159 1.00 60.78 196 ASP A CA 1
ATOM 1480 C C . ASP A 1 196 ? 16.468 -6.731 1.373 1.00 60.78 196 ASP A C 1
ATOM 1482 O O . ASP A 1 196 ? 15.466 -6.377 2.019 1.00 60.78 196 ASP A O 1
ATOM 1486 N N . HIS A 1 197 ? 17.555 -7.209 1.975 1.00 66.88 197 HIS A N 1
ATOM 1487 C CA . HIS A 1 197 ? 17.616 -7.411 3.423 1.00 66.88 197 HIS A CA 1
ATOM 1488 C C . HIS A 1 197 ? 17.280 -6.110 4.168 1.00 66.88 197 HIS A C 1
ATOM 1490 O O . HIS A 1 197 ? 16.591 -6.136 5.190 1.00 66.88 197 HIS A O 1
ATOM 1496 N N . TRP A 1 198 ? 17.680 -4.965 3.606 1.00 69.44 198 TRP A N 1
ATOM 1497 C CA . TRP A 1 198 ? 17.384 -3.635 4.131 1.00 69.44 198 TRP A CA 1
ATOM 1498 C C . TRP A 1 198 ? 15.902 -3.275 4.080 1.00 69.44 198 TRP A C 1
ATOM 1500 O O . TRP A 1 198 ? 15.373 -2.777 5.077 1.00 69.44 198 TRP A O 1
ATOM 1510 N N . MET A 1 199 ? 15.207 -3.578 2.979 1.00 73.00 199 MET A N 1
ATOM 1511 C CA . MET A 1 199 ? 13.764 -3.364 2.883 1.00 73.00 199 MET A CA 1
ATOM 1512 C C . MET A 1 199 ? 13.020 -4.199 3.930 1.00 73.00 199 MET A C 1
ATOM 1514 O O . MET A 1 199 ? 12.137 -3.685 4.618 1.00 73.00 199 MET A O 1
ATOM 1518 N N . LEU A 1 200 ? 13.384 -5.475 4.095 1.00 72.81 200 LEU A N 1
ATOM 1519 C CA . LEU A 1 200 ? 12.729 -6.358 5.061 1.00 72.81 200 LEU A CA 1
ATOM 1520 C C . LEU A 1 200 ? 12.956 -5.887 6.506 1.00 72.81 200 LEU A C 1
ATOM 1522 O O . LEU A 1 200 ? 12.002 -5.810 7.285 1.00 72.81 200 LEU A O 1
ATOM 1526 N N . ILE A 1 201 ? 14.190 -5.502 6.847 1.00 76.69 201 ILE A N 1
ATOM 1527 C CA . ILE A 1 201 ? 14.523 -4.930 8.158 1.00 76.69 201 ILE A CA 1
ATOM 1528 C C . ILE A 1 201 ? 13.716 -3.650 8.402 1.00 76.69 201 ILE A C 1
ATOM 1530 O O . ILE A 1 201 ? 13.058 -3.529 9.438 1.00 76.69 201 ILE A O 1
ATOM 1534 N N . ALA A 1 202 ? 13.712 -2.715 7.446 1.00 80.88 202 ALA A N 1
ATOM 1535 C CA . ALA A 1 202 ? 12.970 -1.464 7.566 1.00 80.88 202 ALA A CA 1
ATOM 1536 C C . ALA A 1 202 ? 11.468 -1.728 7.752 1.00 80.88 202 ALA A C 1
ATOM 1538 O O . ALA A 1 202 ? 10.846 -1.173 8.660 1.00 80.88 202 ALA A O 1
ATOM 1539 N N . MET A 1 203 ? 10.889 -2.627 6.955 1.00 81.31 203 MET A N 1
ATOM 1540 C CA . MET A 1 203 ? 9.474 -2.974 7.039 1.00 81.31 203 MET A CA 1
ATOM 1541 C C . MET A 1 203 ? 9.107 -3.535 8.419 1.00 81.31 203 MET A C 1
ATOM 1543 O O . MET A 1 203 ? 8.139 -3.067 9.019 1.00 81.31 203 MET A O 1
ATOM 1547 N N . ILE A 1 204 ? 9.899 -4.465 8.969 1.00 83.12 204 ILE A N 1
ATOM 1548 C CA . ILE A 1 204 ? 9.674 -5.021 10.314 1.00 83.12 204 ILE A CA 1
ATOM 1549 C C . ILE A 1 204 ? 9.741 -3.918 11.377 1.00 83.12 204 ILE A C 1
ATOM 1551 O O . ILE A 1 204 ? 8.842 -3.821 12.215 1.00 83.12 204 ILE A O 1
ATOM 1555 N N . VAL A 1 205 ? 10.761 -3.056 11.330 1.00 85.25 205 VAL A N 1
ATOM 1556 C CA . VAL A 1 205 ? 10.933 -1.959 12.297 1.00 85.25 205 VAL A CA 1
ATOM 1557 C C . VAL A 1 205 ? 9.732 -1.011 12.272 1.00 85.25 205 VAL A C 1
ATOM 1559 O O . VAL A 1 205 ? 9.157 -0.719 13.325 1.00 85.25 205 VAL A O 1
ATOM 1562 N N . PHE A 1 206 ? 9.300 -0.569 11.087 1.00 84.31 206 PHE A N 1
ATOM 1563 C CA . PHE A 1 206 ? 8.151 0.331 10.957 1.00 84.31 206 PHE A CA 1
ATOM 1564 C C . PHE A 1 206 ? 6.830 -0.335 11.339 1.00 84.31 206 PHE A C 1
ATOM 1566 O O . PHE A 1 206 ? 5.985 0.318 11.952 1.00 84.31 206 PHE A O 1
ATOM 1573 N N . MET A 1 207 ? 6.654 -1.626 11.049 1.00 84.00 207 MET A N 1
ATOM 1574 C CA . MET A 1 207 ? 5.464 -2.367 11.463 1.00 84.00 207 MET A CA 1
ATOM 1575 C C . MET A 1 207 ? 5.370 -2.513 12.980 1.00 84.00 207 MET A C 1
ATOM 1577 O O . MET A 1 207 ? 4.319 -2.227 13.556 1.00 84.00 207 MET A O 1
ATOM 1581 N N . VAL A 1 208 ? 6.460 -2.919 13.637 1.00 84.62 208 VAL A N 1
ATOM 1582 C CA . VAL A 1 208 ? 6.498 -3.073 15.097 1.00 84.62 208 VAL A CA 1
ATOM 1583 C C . VAL A 1 208 ? 6.285 -1.721 15.768 1.00 84.62 208 VAL A C 1
ATOM 1585 O O . VAL A 1 208 ? 5.442 -1.596 16.657 1.00 84.62 208 VAL A O 1
ATOM 1588 N N . TRP A 1 209 ? 6.994 -0.686 15.317 1.00 86.94 209 TRP A N 1
ATOM 1589 C CA . TRP A 1 209 ? 6.911 0.635 15.927 1.00 86.94 209 TRP A CA 1
ATOM 1590 C C . TRP A 1 209 ? 5.562 1.323 15.676 1.00 86.94 209 TRP A C 1
ATOM 1592 O O . TRP A 1 209 ? 4.933 1.817 16.619 1.00 86.94 209 TRP A O 1
ATOM 1602 N N . GLY A 1 210 ? 5.090 1.330 14.427 1.00 82.88 210 GLY A N 1
ATOM 1603 C CA . GLY A 1 210 ? 3.806 1.912 14.037 1.00 82.88 210 GLY A CA 1
ATOM 1604 C C . GLY A 1 210 ? 2.631 1.193 14.693 1.00 82.88 210 GLY A C 1
ATOM 1605 O O . GLY A 1 210 ? 1.794 1.831 15.338 1.00 82.88 210 GLY A O 1
ATOM 1606 N N . GLY A 1 211 ? 2.635 -0.142 14.642 1.00 83.19 211 GLY A N 1
ATOM 1607 C CA . GLY A 1 211 ? 1.624 -0.983 15.274 1.00 83.19 211 GLY A CA 1
ATOM 1608 C C . GLY A 1 211 ? 1.575 -0.769 16.785 1.00 83.19 211 GLY A C 1
ATOM 1609 O O . GLY A 1 211 ? 0.501 -0.518 17.333 1.00 83.19 211 GLY A O 1
ATOM 1610 N N . TYR A 1 212 ? 2.732 -0.765 17.457 1.00 86.25 212 TYR A N 1
ATOM 1611 C CA . TYR A 1 212 ? 2.817 -0.472 18.888 1.00 86.25 212 TYR A CA 1
ATOM 1612 C C . TYR A 1 212 ? 2.234 0.905 19.227 1.00 86.25 212 TYR A C 1
ATOM 1614 O O . TYR A 1 212 ? 1.398 1.018 20.125 1.00 86.25 212 TYR A O 1
ATOM 1622 N N . LYS A 1 213 ? 2.626 1.957 18.495 1.00 85.25 213 LYS A N 1
ATOM 1623 C CA . LYS A 1 213 ? 2.165 3.327 18.761 1.00 85.25 213 LYS A CA 1
ATOM 1624 C C . LYS A 1 213 ? 0.656 3.472 18.551 1.00 85.25 213 LYS A C 1
ATOM 1626 O O . LYS A 1 213 ? -0.011 4.065 19.398 1.00 85.25 213 LYS A O 1
ATOM 1631 N N . GLN A 1 214 ? 0.105 2.907 17.475 1.00 80.56 214 GLN A N 1
ATOM 1632 C CA . GLN A 1 214 ? -1.333 2.972 17.200 1.00 80.56 214 GLN A CA 1
ATOM 1633 C C . GLN A 1 214 ? -2.159 2.159 18.203 1.00 80.56 214 GLN A C 1
ATOM 1635 O O . GLN A 1 214 ? -3.157 2.660 18.721 1.00 80.56 214 GLN A O 1
ATOM 1640 N N . ILE A 1 215 ? -1.724 0.940 18.538 1.00 83.94 215 ILE A N 1
ATOM 1641 C CA . ILE A 1 215 ? -2.394 0.096 19.538 1.00 83.94 215 ILE A CA 1
ATOM 1642 C C . ILE A 1 215 ? -2.357 0.760 20.918 1.00 83.94 215 ILE A C 1
ATOM 1644 O O . ILE A 1 215 ? -3.356 0.746 21.636 1.00 83.94 215 ILE A O 1
ATOM 1648 N N . ASN A 1 216 ? -1.233 1.369 21.299 1.00 83.06 216 ASN A N 1
ATOM 1649 C CA . ASN A 1 216 ? -1.131 2.065 22.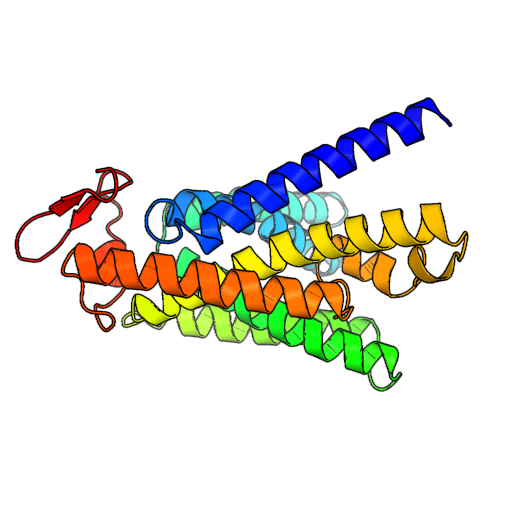577 1.00 83.06 216 ASN A CA 1
ATOM 1650 C C . ASN A 1 216 ? -2.036 3.308 22.617 1.00 83.06 216 ASN A C 1
ATOM 1652 O O . ASN A 1 216 ? -2.660 3.578 23.638 1.00 83.06 216 ASN A O 1
ATOM 1656 N N . ASN A 1 217 ? -2.171 4.029 21.498 1.00 78.75 217 ASN A N 1
ATOM 1657 C CA . ASN A 1 217 ? -3.090 5.163 21.404 1.00 78.75 217 ASN A CA 1
ATOM 1658 C C . ASN A 1 217 ? -4.561 4.729 21.549 1.00 78.75 217 ASN A C 1
ATOM 1660 O O . ASN A 1 217 ? -5.325 5.346 22.284 1.00 78.75 217 ASN A O 1
ATOM 1664 N N . LEU A 1 218 ? -4.945 3.609 20.927 1.00 76.94 218 LEU A N 1
ATOM 1665 C CA . LEU A 1 218 ? -6.275 3.014 21.105 1.00 76.94 218 LEU A CA 1
ATOM 1666 C C . LEU A 1 218 ? -6.569 2.673 22.570 1.00 76.94 218 LEU A C 1
ATOM 1668 O O . LEU A 1 218 ? -7.640 3.007 23.074 1.00 76.94 218 LEU A O 1
ATOM 1672 N N . LYS A 1 219 ? -5.603 2.056 23.262 1.00 81.00 219 LYS A N 1
ATOM 1673 C CA . LYS A 1 219 ? -5.725 1.722 24.688 1.00 81.00 219 LYS A CA 1
ATOM 1674 C C . LYS A 1 219 ? -5.865 2.971 25.560 1.00 81.00 219 LYS A C 1
ATOM 1676 O O . LYS A 1 219 ? -6.714 2.984 26.445 1.00 81.00 219 LYS A O 1
ATOM 1681 N N . LYS A 1 220 ? -5.075 4.019 25.296 1.00 79.75 220 LYS A N 1
ATOM 1682 C CA . LYS A 1 220 ? -5.158 5.307 26.010 1.00 79.75 220 LYS A CA 1
ATOM 1683 C C . LYS A 1 220 ? -6.518 5.983 25.843 1.00 79.75 220 LYS A C 1
ATOM 1685 O O . LYS A 1 220 ? -7.027 6.547 26.800 1.00 79.75 220 LYS A O 1
ATOM 1690 N N . ASN A 1 221 ? -7.125 5.842 24.668 1.00 69.81 221 ASN A N 1
ATOM 1691 C CA . ASN A 1 221 ? -8.443 6.399 24.360 1.00 69.81 221 ASN A CA 1
ATOM 1692 C C . ASN A 1 221 ? -9.608 5.485 24.785 1.00 69.81 221 ASN A C 1
ATOM 1694 O O . ASN A 1 221 ? -10.754 5.746 24.427 1.00 69.81 221 ASN A O 1
ATOM 1698 N N . GLY A 1 222 ? -9.336 4.402 25.525 1.00 72.56 222 GLY A N 1
ATOM 1699 C CA . GLY A 1 222 ? -10.363 3.497 26.045 1.00 72.56 222 GLY A CA 1
ATOM 1700 C C . GLY A 1 222 ? -11.075 2.666 24.975 1.00 72.56 222 GLY A C 1
ATOM 1701 O O . GLY A 1 222 ? -12.203 2.236 25.200 1.00 72.56 222 GLY A O 1
ATOM 1702 N N . ILE A 1 223 ? -10.449 2.444 23.814 1.00 72.44 223 ILE A N 1
ATOM 1703 C CA . ILE A 1 223 ? -11.045 1.724 22.684 1.00 72.44 223 ILE A CA 1
ATOM 1704 C C . ILE A 1 223 ? -10.587 0.257 22.705 1.00 72.44 223 ILE A C 1
ATOM 1706 O O . ILE A 1 223 ? -9.400 -0.014 22.483 1.00 72.44 223 ILE A O 1
ATOM 1710 N N . PRO A 1 224 ? -11.500 -0.708 22.926 1.00 75.75 224 PRO A N 1
ATOM 1711 C CA . PRO A 1 224 ? -11.179 -2.130 22.854 1.00 75.75 224 PRO A CA 1
ATOM 1712 C C . PRO A 1 224 ? -10.684 -2.543 21.458 1.00 75.75 224 PRO A C 1
ATOM 1714 O O . PRO A 1 224 ? -11.183 -2.072 20.434 1.00 75.75 224 PRO A O 1
ATOM 1717 N N . LEU A 1 225 ? -9.705 -3.449 21.390 1.00 75.94 225 LEU A N 1
ATOM 1718 C CA . LEU A 1 225 ? -9.082 -3.879 20.124 1.00 75.94 225 LEU A CA 1
ATOM 1719 C C . LEU A 1 225 ? -10.003 -4.730 19.236 1.00 75.94 225 LEU A C 1
ATOM 1721 O O . LEU A 1 225 ? -9.754 -4.880 18.035 1.00 75.94 225 LEU A O 1
ATOM 1725 N N . ASP A 1 226 ? -11.044 -5.298 19.828 1.00 77.00 226 ASP A N 1
ATOM 1726 C CA . ASP A 1 226 ? -12.104 -6.084 19.207 1.00 77.00 226 ASP A CA 1
ATOM 1727 C C . ASP A 1 226 ? -13.288 -5.232 18.736 1.00 77.00 226 ASP A C 1
ATOM 1729 O O . ASP A 1 226 ? -14.185 -5.768 18.086 1.00 77.00 226 ASP A O 1
ATOM 1733 N N . THR A 1 227 ? -13.271 -3.917 18.994 1.00 72.81 227 THR A N 1
ATOM 1734 C CA . THR A 1 227 ? -14.336 -3.018 18.539 1.00 72.81 227 THR A CA 1
ATOM 1735 C C . THR A 1 227 ? -14.515 -3.156 17.022 1.00 72.81 227 THR A C 1
ATOM 1737 O O . THR A 1 227 ? -13.520 -3.120 16.282 1.00 72.81 227 THR A O 1
ATOM 1740 N N . PRO A 1 228 ? -15.756 -3.316 16.529 1.00 69.62 228 PRO A N 1
ATOM 1741 C CA . PRO A 1 228 ? -16.007 -3.420 15.102 1.00 69.62 228 PRO A CA 1
ATOM 1742 C C . PRO A 1 228 ? -15.741 -2.077 14.415 1.00 69.62 228 PRO A C 1
ATOM 1744 O O . PRO A 1 228 ? -16.196 -1.023 14.865 1.00 69.62 228 PRO A O 1
ATOM 1747 N N . LEU A 1 229 ? -15.036 -2.125 13.285 1.00 69.94 229 LEU A N 1
ATOM 1748 C CA . LEU A 1 229 ? -14.634 -0.962 12.494 1.00 69.94 229 LEU A CA 1
ATOM 1749 C C . LEU A 1 229 ? -15.839 -0.145 12.012 1.00 69.94 229 LEU A C 1
ATOM 1751 O O . LEU A 1 229 ? -15.725 1.064 11.844 1.00 69.94 229 LEU A O 1
ATOM 1755 N N . ILE A 1 230 ? -17.013 -0.767 11.862 1.00 61.78 230 ILE A N 1
ATOM 1756 C CA . ILE A 1 230 ? -18.237 -0.078 11.438 1.00 61.78 230 ILE A CA 1
ATOM 1757 C C . ILE A 1 230 ? -18.629 1.082 12.371 1.00 61.78 230 ILE A C 1
ATOM 1759 O O . ILE A 1 230 ? -19.140 2.095 11.900 1.00 61.78 230 ILE A O 1
ATOM 1763 N N . GLY A 1 231 ? -18.302 1.000 13.670 1.00 57.62 231 GLY A N 1
ATOM 1764 C CA . GLY A 1 231 ? -18.505 2.104 14.621 1.00 57.62 231 GLY A CA 1
ATOM 1765 C C . GLY A 1 231 ? -17.654 3.345 14.313 1.00 57.62 231 GLY A C 1
ATOM 1766 O O . GLY A 1 231 ? -17.965 4.450 14.744 1.00 57.62 231 GLY A O 1
ATOM 1767 N N . PHE A 1 232 ? -16.608 3.178 13.504 1.00 62.28 232 PHE A N 1
ATOM 1768 C CA . PHE A 1 232 ? -15.679 4.216 13.069 1.00 62.28 232 PHE A CA 1
ATOM 1769 C C . PHE A 1 232 ? -15.985 4.681 11.640 1.00 62.28 232 PHE A C 1
ATOM 1771 O O . PHE A 1 232 ? -15.325 5.577 11.130 1.00 62.28 232 PHE A O 1
ATOM 1778 N N . GLU A 1 233 ? -16.965 4.103 10.951 1.00 59.06 233 GLU A N 1
ATOM 1779 C CA . GLU A 1 233 ? -17.186 4.304 9.515 1.00 59.06 233 GLU A CA 1
ATOM 1780 C C . GLU A 1 233 ? -18.360 5.242 9.178 1.00 59.06 233 GLU A C 1
ATOM 1782 O O . GLU A 1 233 ? -18.787 5.297 8.028 1.00 59.06 233 GLU A O 1
ATOM 1787 N N . SER A 1 234 ? -18.862 6.031 10.137 1.00 54.53 234 SER A N 1
ATOM 1788 C CA . SER A 1 234 ? -20.031 6.895 9.908 1.00 54.53 234 SER A CA 1
ATOM 1789 C C . SER A 1 234 ? -19.812 7.914 8.768 1.00 54.53 234 SER A C 1
ATOM 1791 O O . SER A 1 234 ? -18.885 8.729 8.853 1.00 54.53 234 SER A O 1
ATOM 1793 N N . PRO A 1 235 ? -20.654 7.927 7.713 1.00 51.00 235 PRO A N 1
ATOM 1794 C CA . PRO A 1 235 ? -20.545 8.864 6.590 1.00 51.00 235 PRO A CA 1
ATOM 1795 C C . PRO A 1 235 ? -20.789 10.331 6.985 1.00 51.00 235 PRO A C 1
ATOM 1797 O O . PRO A 1 235 ? -20.354 11.223 6.267 1.00 51.00 235 PRO A O 1
ATOM 1800 N N . THR A 1 236 ? -21.410 10.594 8.138 1.00 49.44 236 THR A N 1
ATOM 1801 C CA . THR A 1 236 ? -21.872 11.932 8.559 1.00 49.44 236 THR A CA 1
ATOM 1802 C C . THR A 1 236 ? -21.031 12.593 9.660 1.00 49.44 236 THR A C 1
ATOM 1804 O O . THR A 1 236 ? -21.337 13.707 10.078 1.00 49.44 236 THR A O 1
ATOM 1807 N N . GLY A 1 237 ? -19.971 11.939 10.147 1.00 49.16 237 GLY A N 1
ATOM 1808 C CA . GLY A 1 237 ? -19.111 12.471 11.211 1.00 49.16 237 GLY A CA 1
ATOM 1809 C C . GLY A 1 237 ? -17.969 13.369 10.700 1.00 49.16 237 GLY A C 1
ATOM 1810 O O . GLY A 1 237 ? -17.376 13.038 9.670 1.00 49.16 237 GLY A O 1
ATOM 1811 N N . PRO A 1 238 ? -17.586 14.450 11.416 1.00 48.16 238 PRO A N 1
ATOM 1812 C CA . PRO A 1 238 ? -16.360 15.198 11.136 1.00 48.16 238 PRO A CA 1
ATOM 1813 C C . PRO A 1 238 ? -15.134 14.276 11.174 1.00 48.16 238 PRO A C 1
ATOM 1815 O O . PRO A 1 238 ? -15.025 13.414 12.053 1.00 48.16 238 PRO A O 1
ATOM 1818 N N . ASN A 1 239 ? -14.198 14.456 10.235 1.00 50.25 239 ASN A N 1
ATOM 1819 C CA . ASN A 1 239 ? -12.922 13.737 10.250 1.00 50.25 239 ASN A CA 1
ATOM 1820 C C . ASN A 1 239 ? -12.239 13.925 11.611 1.00 50.25 239 ASN A C 1
ATOM 1822 O O . ASN A 1 239 ? -12.118 15.047 12.091 1.00 50.25 239 ASN A O 1
ATOM 1826 N N . GLY A 1 240 ? -11.802 12.825 12.224 1.00 49.38 240 GLY A N 1
ATOM 1827 C CA . GLY A 1 240 ? -11.199 12.841 13.555 1.00 49.38 240 GLY A CA 1
ATOM 1828 C C . GLY A 1 240 ? -12.129 12.397 14.684 1.00 49.38 240 GLY A C 1
ATOM 1829 O O . GLY A 1 240 ? -11.618 11.977 15.713 1.00 49.38 240 GLY A O 1
ATOM 1830 N N . ARG A 1 241 ? -13.455 12.345 14.504 1.00 53.09 241 ARG A N 1
ATOM 1831 C CA . ARG A 1 241 ? -14.373 11.901 15.570 1.00 53.09 241 ARG A CA 1
ATOM 1832 C C . ARG A 1 241 ? -14.750 10.426 15.458 1.00 53.09 241 ARG A C 1
ATOM 1834 O O . ARG A 1 241 ? -15.199 9.956 14.412 1.00 53.09 241 ARG A O 1
ATOM 1841 N N . ILE A 1 242 ? -14.578 9.697 16.555 1.00 56.31 242 ILE A N 1
ATOM 1842 C CA . ILE A 1 242 ? -15.004 8.307 16.738 1.00 56.31 242 ILE A CA 1
ATOM 1843 C C . ILE A 1 242 ? -16.282 8.320 17.566 1.00 56.31 242 ILE A C 1
ATOM 1845 O O . ILE A 1 242 ? -16.249 8.660 18.743 1.00 56.31 242 ILE A O 1
ATOM 1849 N N . TYR A 1 243 ? -17.409 7.936 16.979 1.00 53.53 243 TYR A N 1
ATOM 1850 C CA . TYR A 1 243 ? -18.680 7.888 17.696 1.00 53.53 243 TYR A CA 1
ATOM 1851 C C . TYR A 1 243 ? -18.799 6.565 18.458 1.00 53.53 243 TYR A C 1
ATOM 1853 O O . TYR A 1 243 ? -18.699 5.485 17.881 1.00 53.53 243 TYR A O 1
ATOM 1861 N N . THR A 1 244 ? -18.998 6.648 19.770 1.00 55.00 244 THR A N 1
ATOM 1862 C CA . THR A 1 244 ? -19.214 5.501 20.659 1.00 55.00 244 THR A CA 1
ATOM 1863 C C . THR A 1 244 ? -20.606 5.591 21.286 1.00 55.00 244 THR A C 1
ATOM 1865 O O . THR A 1 244 ? -21.268 6.625 21.208 1.00 55.00 244 THR A O 1
ATOM 1868 N N . LYS A 1 245 ? -21.064 4.526 21.958 1.00 46.81 245 LYS A N 1
ATOM 1869 C CA . LYS A 1 245 ? -22.338 4.554 22.706 1.00 46.81 245 LYS A CA 1
ATOM 1870 C C . LYS A 1 245 ? -22.390 5.658 23.778 1.00 46.81 245 LYS A C 1
ATOM 1872 O O . LYS A 1 245 ? -23.481 6.051 24.170 1.00 46.81 245 LYS A O 1
ATOM 1877 N N . ASN A 1 246 ? -21.233 6.168 24.205 1.00 50.19 246 ASN A N 1
ATOM 1878 C CA . ASN A 1 246 ? -21.098 7.169 25.262 1.00 50.19 246 ASN A CA 1
ATOM 1879 C C . ASN A 1 246 ? -20.814 8.587 24.724 1.00 50.19 246 ASN A C 1
ATOM 1881 O O . ASN A 1 246 ? -20.523 9.479 25.515 1.00 50.19 246 ASN A O 1
ATOM 1885 N N . GLY A 1 247 ? -20.866 8.813 23.403 1.00 62.91 247 GLY A N 1
ATOM 1886 C CA . GLY A 1 247 ? -20.617 10.126 22.795 1.00 62.91 247 GLY A CA 1
ATOM 1887 C C . GLY A 1 247 ? -19.672 10.059 21.597 1.00 62.91 247 GLY A C 1
ATOM 1888 O O . GLY A 1 247 ? -19.796 9.184 20.744 1.00 62.91 247 GLY A O 1
ATOM 1889 N N . HIS A 1 248 ? -18.722 10.990 21.508 1.00 56.53 248 HIS A N 1
ATOM 1890 C CA . HIS A 1 248 ? -17.675 10.979 20.487 1.00 56.53 248 HIS A CA 1
ATOM 1891 C C . HIS A 1 248 ? -16.298 11.170 21.127 1.00 56.53 248 HIS A C 1
ATOM 1893 O O . HIS A 1 248 ? -16.153 11.950 22.060 1.00 56.53 248 HIS A O 1
ATOM 1899 N N . ILE A 1 249 ? -15.303 10.441 20.630 1.00 57.19 249 ILE A N 1
ATOM 1900 C CA . ILE A 1 249 ? -13.891 10.597 20.975 1.00 57.19 249 ILE A CA 1
ATOM 1901 C C . ILE A 1 249 ? -13.257 11.381 19.831 1.00 57.19 249 ILE A C 1
ATOM 1903 O O . ILE A 1 249 ? -13.251 10.906 18.692 1.00 57.19 249 ILE A O 1
ATOM 1907 N N . ASP A 1 250 ? -12.753 12.578 20.111 1.00 54.28 250 ASP A N 1
ATOM 1908 C CA . ASP A 1 250 ? -11.980 13.337 19.133 1.00 54.28 250 ASP A CA 1
ATOM 1909 C C . ASP A 1 250 ? -10.546 12.785 19.112 1.00 54.28 250 ASP A C 1
ATOM 1911 O O . ASP A 1 250 ? -9.797 12.891 20.071 1.00 54.28 250 ASP A O 1
ATOM 1915 N N . THR A 1 251 ? -10.149 12.150 18.011 1.00 51.31 251 THR A N 1
ATOM 1916 C CA . THR A 1 251 ? -8.761 11.696 17.765 1.00 51.31 251 THR A CA 1
ATOM 1917 C C . THR A 1 251 ? -7.830 12.840 17.351 1.00 51.31 251 THR A C 1
ATOM 1919 O O . THR A 1 251 ? -6.715 12.607 16.870 1.00 51.31 251 THR A O 1
ATOM 1922 N N . MET A 1 252 ? -8.325 14.075 17.453 1.00 43.09 252 MET A N 1
ATOM 1923 C CA . MET A 1 252 ? -7.631 15.311 17.108 1.00 43.09 252 MET A CA 1
ATOM 1924 C C . MET A 1 252 ? -6.928 15.962 18.309 1.00 43.09 252 MET A C 1
ATOM 1926 O O . MET A 1 252 ? -6.096 16.831 18.054 1.00 43.09 252 MET A O 1
ATOM 1930 N N . GLU A 1 253 ? -7.212 15.529 19.547 1.00 38.66 253 GLU A N 1
ATOM 1931 C CA . GLU A 1 253 ? -6.526 15.956 20.784 1.00 38.66 253 GLU A CA 1
ATOM 1932 C C . GLU A 1 253 ? -5.366 15.025 21.175 1.00 38.66 253 GLU A C 1
ATOM 1934 O O . GLU A 1 253 ? -5.492 13.787 21.006 1.00 38.66 253 GLU A O 1
#

Radius of gyration: 19.53 Å; chains: 1; bounding box: 54×40×55 Å

Sequence (253 aa):
MEEILARLLVFQIVIDLISVTVGAGLCFGALKWRRGLLTTTAIAWGLFLGFIAAMFVGEMLGEAGAIVCVLVGLIGLPILTYISPTVNRFVLGFLVSSKLLFMLTTVLAKAGTIGLEETIMIPLVVGTIVGIALMAWTQMRVSAFVLGCTFVGASQIAPVISEWINRIFFAATGDIGYLFDPIDLFFALFKIELTDHWMLIAMIVFMVWGGYKQINNLKKNGIPLDTPLIGFESPTGPNGRIYTKNGHIDTME

Foldseek 3Di:
DVVVVVVVVVVVVVLLVVLLVLLCCLLAPCLLCVLVSLLVVQLLVLLVQLQVVLVVCCVPPNPVSSVVSNVCSNPVLSVCSNQPVLSSQLSLQLLLQLLVLLLVLLVCVVVVNDDPVCSNVVSRVVSNVRSVVSSPDQQDFPLVSSLSSLLSSLLSNLLSQQLVVLVVVCVVPVDCVSPDDPSQVVCVSVSSRHCDVSSVVSSVVSSVVSSVNVVVVCVVQVHDRSPGCNQSVDSPDDRQWRQDPVGTDRNPD

pLDDT: mean 71.61, std 10.6, range [38.66, 86.94]